Protein AF-A0A8T2MN31-F1 (afdb_monomer_lite)

InterPro domains:
  IPR006593 Cytochrome b561/ferric reductase, transmembrane domain [PF03188] (2-104)
  IPR006593 Cytochrome b561/ferric reductase, transmembrane domain [PS50939] (1-140)
  IPR006593 Cytochrome b561/ferric reductase, transmembrane domain [SM00665] (1-98)
  IPR043205 Cytochrome b561/Cytochrome b reductase 1-like [PTHR10106] (2-148)

Secondary structure (DSSP, 8-state):
-HHHHHHHHHHHHHHHHHHHHHHHHHHHHHTTPPSS-SHHHHHHHHHHHHHHHHHHHHIIIIISTTS-HHHHHHHHHHHHHHHHHHHHHHHHHHHHHHHHHHHHH-BTTBGGG--HHHHHHHHHHHHHHHHHHHHHHHHH-GGGSPPPHHHHHHHHHTTSPPPP-------------------------

Structure (mmCIF, N/CA/C/O backbone):
data_AF-A0A8T2MN31-F1
#
_entry.id   AF-A0A8T2MN31-F1
#
loop_
_atom_site.group_PDB
_atom_site.id
_atom_site.type_symbol
_atom_site.label_atom_id
_atom_site.label_alt_id
_atom_site.label_comp_id
_atom_site.label_asym_id
_atom_site.label_entity_id
_atom_site.label_seq_id
_atom_site.pdbx_PDB_ins_code
_atom_site.Cartn_x
_atom_site.Cartn_y
_atom_site.Cartn_z
_atom_site.occupancy
_atom_site.B_iso_or_equiv
_atom_site.auth_seq_id
_atom_site.auth_comp_id
_atom_site.auth_asym_id
_atom_site.auth_atom_id
_atom_site.pdbx_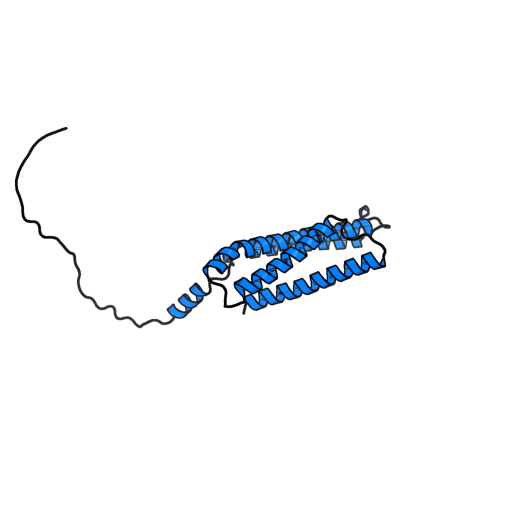PDB_model_num
ATOM 1 N N . MET A 1 1 ? -13.455 -14.011 18.530 1.00 77.19 1 MET A N 1
ATOM 2 C CA . MET A 1 1 ? -12.853 -14.731 17.383 1.00 77.19 1 MET A CA 1
ATOM 3 C C . MET A 1 1 ? -12.537 -13.813 16.196 1.00 77.19 1 MET A C 1
ATOM 5 O O . MET A 1 1 ? -11.369 -13.672 15.880 1.00 77.19 1 MET A O 1
ATOM 9 N N . MET A 1 2 ? -13.507 -13.111 15.591 1.00 90.44 2 MET A N 1
ATOM 10 C CA . MET A 1 2 ? -13.272 -12.301 14.370 1.00 90.44 2 MET A CA 1
ATOM 11 C C . MET A 1 2 ? -12.184 -11.219 14.492 1.00 90.44 2 MET A C 1
ATOM 13 O O . MET A 1 2 ? -11.400 -11.033 13.568 1.00 90.44 2 MET A O 1
ATOM 17 N N . LYS A 1 3 ? -12.080 -10.544 15.646 1.00 91.25 3 LYS A N 1
ATOM 18 C CA . LYS A 1 3 ? -11.015 -9.556 15.898 1.00 91.25 3 LYS A CA 1
ATOM 19 C C . LYS A 1 3 ? -9.610 -10.166 15.846 1.00 91.25 3 LYS A C 1
ATOM 21 O O . LYS A 1 3 ? -8.696 -9.519 15.358 1.00 91.25 3 LYS A O 1
ATOM 26 N N . LEU A 1 4 ? -9.454 -11.404 16.327 1.00 93.81 4 LEU A N 1
ATOM 27 C CA . LEU A 1 4 ? -8.174 -12.119 16.306 1.00 93.81 4 LEU A CA 1
ATOM 28 C C . LEU A 1 4 ? -7.803 -12.535 14.885 1.00 93.81 4 LEU A C 1
ATOM 30 O O . LEU A 1 4 ? -6.650 -12.392 14.508 1.00 93.81 4 LEU A O 1
ATOM 34 N N . ILE A 1 5 ? -8.777 -12.982 14.085 1.00 96.44 5 ILE A N 1
ATOM 35 C CA . ILE A 1 5 ? -8.556 -13.303 12.667 1.00 96.44 5 ILE A CA 1
ATOM 36 C C . ILE A 1 5 ? -8.123 -12.044 11.909 1.00 96.44 5 ILE A C 1
ATOM 38 O O . ILE A 1 5 ? -7.119 -12.067 11.207 1.00 96.44 5 ILE A O 1
ATOM 42 N N . HIS A 1 6 ? -8.832 -10.927 12.099 1.00 96.25 6 HIS A N 1
ATOM 43 C CA . HIS A 1 6 ? -8.464 -9.653 11.485 1.00 96.25 6 HIS A CA 1
ATOM 44 C C . HIS A 1 6 ? -7.056 -9.206 11.904 1.00 96.25 6 HIS A C 1
ATOM 46 O O . HIS A 1 6 ? -6.233 -8.908 11.043 1.00 96.25 6 HIS A O 1
ATOM 52 N N . ALA A 1 7 ? -6.750 -9.206 13.204 1.00 96.69 7 ALA A N 1
ATOM 53 C CA . ALA A 1 7 ? -5.424 -8.842 13.698 1.00 96.69 7 ALA A CA 1
ATOM 54 C C . ALA A 1 7 ? -4.330 -9.774 13.149 1.00 96.69 7 ALA A C 1
ATOM 56 O O . ALA A 1 7 ? -3.320 -9.294 12.646 1.00 96.69 7 ALA A O 1
ATOM 57 N N . GLY A 1 8 ? -4.554 -11.091 13.180 1.00 97.31 8 GLY A N 1
ATOM 58 C CA . GLY A 1 8 ? -3.608 -12.092 12.691 1.00 97.31 8 GLY A CA 1
ATOM 59 C C . GLY A 1 8 ? -3.306 -11.946 11.200 1.00 97.31 8 GLY A C 1
ATOM 60 O O . GLY A 1 8 ? -2.140 -11.938 10.819 1.00 97.31 8 GLY A O 1
ATOM 61 N N . LEU A 1 9 ? -4.332 -11.748 10.364 1.00 97.94 9 LEU A N 1
ATOM 62 C CA . LEU A 1 9 ? -4.149 -11.507 8.929 1.00 97.94 9 LEU A CA 1
ATOM 63 C C . LEU A 1 9 ? -3.372 -10.212 8.657 1.00 97.94 9 LEU A C 1
ATOM 65 O O . LEU A 1 9 ? -2.492 -10.205 7.799 1.00 97.94 9 LEU A O 1
ATOM 69 N N . ASN A 1 10 ? -3.653 -9.133 9.398 1.00 98.19 10 ASN A N 1
ATOM 70 C CA . ASN A 1 10 ? -2.940 -7.868 9.209 1.00 98.19 10 ASN A CA 1
ATOM 71 C C . ASN A 1 10 ? -1.470 -7.961 9.651 1.00 98.19 10 ASN A C 1
ATOM 73 O O . ASN A 1 10 ? -0.595 -7.455 8.950 1.00 98.19 10 ASN A O 1
ATOM 77 N N . ILE A 1 11 ? -1.188 -8.641 10.768 1.00 98.25 11 ILE A N 1
ATOM 78 C CA . ILE A 1 11 ? 0.183 -8.890 11.240 1.00 98.25 11 ILE A CA 1
ATOM 79 C C . ILE A 1 11 ? 0.946 -9.753 10.232 1.00 98.25 11 ILE A C 1
ATOM 81 O O . ILE A 1 11 ? 2.077 -9.423 9.888 1.00 98.25 11 ILE A O 1
ATOM 85 N N . LEU A 1 12 ? 0.330 -10.816 9.709 1.00 98.44 12 LEU A N 1
ATOM 86 C CA . LEU A 1 12 ? 0.952 -11.660 8.689 1.00 98.44 12 LEU A CA 1
ATOM 87 C C . LEU A 1 12 ? 1.286 -10.857 7.421 1.00 98.44 12 LEU A C 1
ATOM 89 O O . LEU A 1 12 ? 2.405 -10.929 6.919 1.00 98.44 12 LEU A O 1
ATOM 93 N N . ALA A 1 13 ? 0.345 -10.039 6.941 1.00 98.25 13 ALA A N 1
ATOM 94 C CA . ALA A 1 13 ? 0.584 -9.147 5.809 1.00 98.25 13 ALA A CA 1
ATOM 95 C C . ALA A 1 13 ? 1.700 -8.125 6.096 1.00 98.25 13 ALA A C 1
ATOM 97 O O . ALA A 1 13 ? 2.504 -7.831 5.215 1.00 98.25 13 ALA A O 1
ATOM 98 N N . PHE A 1 14 ? 1.789 -7.614 7.329 1.00 98.25 14 PHE A N 1
ATOM 99 C CA . PHE A 1 14 ? 2.859 -6.706 7.739 1.00 98.25 14 PHE A CA 1
ATOM 100 C C . PHE A 1 14 ? 4.234 -7.379 7.730 1.00 98.25 14 PHE A C 1
ATOM 102 O O . PHE A 1 14 ? 5.194 -6.775 7.261 1.00 98.25 14 PHE A O 1
ATOM 109 N N . VAL A 1 15 ? 4.333 -8.636 8.175 1.00 98.44 15 VAL A N 1
ATOM 110 C CA . VAL A 1 15 ? 5.584 -9.407 8.093 1.00 98.44 15 VAL A CA 1
ATOM 111 C C . VAL A 1 15 ? 6.038 -9.538 6.639 1.00 98.44 15 VAL A C 1
ATOM 113 O O . VAL A 1 15 ? 7.197 -9.257 6.343 1.00 98.4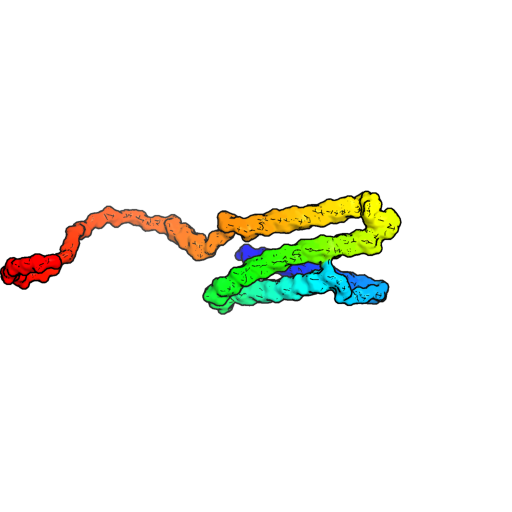4 15 VAL A O 1
ATOM 116 N N . PHE A 1 16 ? 5.137 -9.880 5.712 1.00 98.38 16 PHE A N 1
ATOM 117 C CA . PHE A 1 16 ? 5.482 -9.928 4.287 1.00 98.38 16 PHE A CA 1
ATOM 118 C C . PHE A 1 16 ? 5.901 -8.558 3.735 1.00 98.38 16 PHE A C 1
ATOM 120 O O . PHE A 1 16 ? 6.873 -8.481 2.984 1.00 98.38 16 PHE A O 1
ATOM 127 N N . ALA A 1 17 ? 5.238 -7.473 4.145 1.00 98.00 17 ALA A N 1
ATOM 128 C CA . ALA A 1 17 ? 5.627 -6.118 3.757 1.00 98.00 17 ALA A CA 1
ATOM 129 C C . ALA A 1 17 ? 7.028 -5.744 4.283 1.00 98.00 17 ALA A C 1
ATOM 131 O O . ALA A 1 17 ? 7.847 -5.222 3.527 1.00 98.00 17 ALA A O 1
ATOM 132 N N . ALA A 1 18 ? 7.342 -6.066 5.540 1.00 97.62 18 ALA A N 1
ATOM 133 C CA . ALA A 1 18 ? 8.657 -5.824 6.131 1.00 97.62 18 ALA A CA 1
ATOM 134 C C . ALA A 1 18 ? 9.759 -6.610 5.404 1.00 97.62 18 ALA A C 1
ATOM 136 O O . ALA A 1 18 ? 10.775 -6.027 5.031 1.00 97.62 18 ALA A O 1
ATOM 137 N N . VAL A 1 19 ? 9.530 -7.898 5.121 1.00 98.44 19 VAL A N 1
ATOM 138 C CA . VAL A 1 19 ? 10.463 -8.724 4.334 1.00 98.44 19 VAL A CA 1
ATOM 139 C C . VAL A 1 19 ? 10.665 -8.139 2.932 1.00 98.44 19 VAL A C 1
ATOM 141 O O . VAL A 1 19 ? 11.796 -8.081 2.459 1.00 98.44 19 VAL A O 1
ATOM 144 N N . SER A 1 20 ? 9.602 -7.648 2.284 1.00 97.75 20 SER A N 1
ATOM 145 C CA . SER A 1 20 ? 9.710 -7.023 0.958 1.00 97.75 20 SER A CA 1
ATOM 146 C C . SER A 1 20 ? 10.533 -5.728 0.965 1.00 97.75 20 SER A C 1
ATOM 148 O O . SER A 1 20 ? 11.298 -5.494 0.031 1.00 97.75 20 SER A O 1
ATOM 150 N N . LEU A 1 21 ? 10.436 -4.921 2.032 1.00 97.31 21 LEU A N 1
ATOM 151 C CA . LEU A 1 21 ? 11.273 -3.733 2.197 1.00 97.31 21 LEU A CA 1
ATOM 152 C C . LEU A 1 21 ? 12.738 -4.117 2.391 1.00 97.31 21 LEU A C 1
ATOM 154 O O . LEU A 1 21 ? 13.595 -3.590 1.689 1.00 97.31 21 LEU A O 1
ATOM 158 N N . VAL A 1 22 ? 13.027 -5.053 3.298 1.00 98.12 22 VAL A N 1
ATOM 159 C CA . VAL A 1 22 ? 14.403 -5.528 3.517 1.00 98.12 22 VAL A CA 1
ATOM 160 C C . VAL A 1 22 ? 15.004 -6.026 2.203 1.00 98.12 22 VAL A C 1
ATOM 162 O O . VAL A 1 22 ? 16.081 -5.583 1.824 1.00 98.12 22 VAL A O 1
ATOM 165 N N . ALA A 1 23 ? 14.258 -6.830 1.441 1.00 98.00 23 ALA A N 1
ATOM 166 C CA . ALA A 1 23 ? 14.714 -7.347 0.156 1.00 98.00 23 ALA A CA 1
ATOM 167 C C . ALA A 1 23 ? 15.073 -6.246 -0.862 1.00 98.00 23 ALA A C 1
ATOM 169 O O . ALA A 1 23 ? 16.078 -6.377 -1.560 1.00 98.00 23 ALA A O 1
ATOM 170 N N . VAL A 1 24 ? 14.286 -5.163 -0.966 1.00 96.75 24 VAL A N 1
ATOM 171 C CA . VAL A 1 24 ? 14.600 -4.077 -1.916 1.00 96.75 24 VAL A CA 1
ATOM 172 C C . VAL A 1 24 ? 15.768 -3.210 -1.443 1.00 96.75 24 VAL A C 1
ATOM 174 O O . VAL A 1 24 ? 16.595 -2.828 -2.268 1.00 96.75 24 VAL A O 1
ATOM 177 N N . PHE A 1 25 ? 15.884 -2.946 -0.137 1.00 96.81 25 PHE A N 1
ATOM 178 C CA . PHE A 1 25 ? 17.032 -2.222 0.415 1.00 96.81 25 PHE A CA 1
ATOM 179 C C . PHE A 1 25 ? 18.328 -3.019 0.238 1.00 96.81 25 PHE A C 1
ATOM 181 O O . PHE A 1 25 ? 19.325 -2.454 -0.207 1.00 96.81 25 PHE A O 1
ATOM 188 N N . ASP A 1 26 ? 18.307 -4.326 0.503 1.00 97.94 26 ASP A N 1
ATOM 189 C CA . ASP A 1 26 ? 19.460 -5.205 0.293 1.00 97.94 26 ASP A CA 1
ATOM 190 C C . ASP A 1 26 ? 19.855 -5.263 -1.189 1.00 97.94 26 ASP A C 1
ATOM 192 O O . ASP A 1 26 ? 21.036 -5.146 -1.520 1.00 97.94 26 ASP A O 1
ATOM 196 N N . PHE A 1 27 ? 18.877 -5.370 -2.096 1.00 96.56 27 PHE A N 1
ATOM 197 C CA . PHE A 1 27 ? 19.124 -5.344 -3.539 1.00 96.56 27 PHE A CA 1
ATOM 198 C C . PHE A 1 27 ? 19.762 -4.026 -3.997 1.00 96.56 27 PHE A C 1
ATOM 200 O O . PHE A 1 27 ? 20.745 -4.047 -4.733 1.00 96.56 27 PHE A O 1
ATOM 207 N N . HIS A 1 28 ? 19.228 -2.882 -3.563 1.00 97.06 28 HIS A N 1
ATOM 208 C CA . HIS A 1 28 ? 19.780 -1.576 -3.919 1.00 97.06 28 HIS A CA 1
ATOM 209 C C . HIS A 1 28 ? 21.186 -1.369 -3.362 1.00 97.06 28 HIS A C 1
ATOM 211 O O . HIS A 1 28 ? 22.067 -0.940 -4.101 1.00 97.06 28 HIS A O 1
ATOM 217 N N . ASN A 1 29 ? 21.413 -1.727 -2.096 1.00 97.50 29 ASN A N 1
ATOM 218 C CA . ASN A 1 29 ? 22.720 -1.601 -1.458 1.00 97.50 29 ASN A CA 1
ATOM 219 C C . ASN A 1 29 ? 23.765 -2.505 -2.124 1.00 97.50 29 ASN A C 1
ATOM 221 O O . ASN A 1 29 ? 24.900 -2.086 -2.310 1.00 97.50 29 ASN A O 1
ATOM 225 N N . GLY A 1 30 ? 23.388 -3.729 -2.508 1.00 97.44 30 GLY A N 1
ATOM 226 C CA . GLY A 1 30 ? 24.284 -4.654 -3.205 1.00 97.44 30 GLY A CA 1
ATOM 227 C C . GLY A 1 30 ? 24.561 -4.287 -4.667 1.00 97.44 30 GLY A C 1
ATOM 228 O O . GLY A 1 30 ? 25.540 -4.766 -5.233 1.00 97.44 30 GLY A O 1
ATOM 229 N N . ALA A 1 31 ? 23.711 -3.461 -5.282 1.00 95.69 31 ALA A N 1
ATOM 230 C CA . ALA A 1 31 ? 23.827 -3.030 -6.676 1.00 95.69 31 ALA A CA 1
ATOM 231 C C . ALA A 1 31 ? 24.241 -1.553 -6.836 1.00 95.69 31 ALA A C 1
ATOM 233 O O . ALA A 1 31 ? 24.166 -1.030 -7.948 1.00 95.69 31 ALA A O 1
ATOM 234 N N . ASP A 1 32 ? 24.629 -0.877 -5.747 1.00 96.38 32 ASP A N 1
ATOM 235 C CA . ASP A 1 32 ? 24.961 0.557 -5.703 1.00 96.38 32 ASP A CA 1
ATOM 236 C C . ASP A 1 32 ? 23.870 1.469 -6.305 1.00 96.38 32 ASP A C 1
ATOM 238 O O . ASP A 1 32 ? 24.137 2.499 -6.931 1.00 96.38 32 ASP A O 1
ATOM 242 N N . ILE A 1 33 ? 22.602 1.095 -6.113 1.00 94.81 33 ILE A N 1
ATOM 243 C CA . ILE A 1 33 ? 21.443 1.884 -6.541 1.00 94.81 33 ILE A CA 1
ATOM 244 C C . ILE A 1 33 ? 21.029 2.802 -5.382 1.00 94.81 33 ILE A C 1
ATOM 246 O O . ILE A 1 33 ? 20.818 2.320 -4.267 1.00 94.81 33 ILE A O 1
ATOM 250 N N . PRO A 1 34 ? 20.849 4.117 -5.605 1.00 96.06 34 PRO A N 1
ATOM 251 C CA . PRO A 1 34 ? 20.349 5.011 -4.569 1.00 96.06 34 PRO A CA 1
ATOM 252 C C . PRO A 1 34 ? 18.989 4.556 -4.028 1.00 96.06 34 PRO A C 1
ATOM 254 O O . PRO A 1 34 ? 18.084 4.204 -4.784 1.00 96.06 34 PRO A O 1
ATOM 257 N N . ASN A 1 35 ? 18.814 4.611 -2.710 1.00 96.75 35 ASN A N 1
ATOM 258 C CA . ASN A 1 35 ? 17.533 4.326 -2.071 1.00 96.75 35 ASN A CA 1
ATOM 259 C C . ASN A 1 35 ? 16.626 5.563 -2.035 1.00 96.75 35 ASN A C 1
ATOM 261 O O . ASN A 1 35 ? 17.101 6.696 -2.036 1.00 96.75 35 ASN A O 1
ATOM 265 N N . MET A 1 36 ? 15.314 5.335 -1.922 1.00 96.00 36 MET A N 1
ATOM 266 C CA . MET A 1 36 ? 14.323 6.361 -1.562 1.00 96.00 36 MET A CA 1
ATOM 267 C C . MET A 1 36 ? 14.286 7.609 -2.468 1.00 96.00 36 MET A C 1
ATOM 269 O O . MET A 1 36 ? 14.056 8.714 -1.981 1.00 96.00 36 MET A O 1
ATOM 273 N N . TYR A 1 37 ? 14.485 7.463 -3.782 1.00 96.38 37 TYR A N 1
ATOM 274 C CA . TYR A 1 37 ? 14.415 8.593 -4.726 1.00 96.38 37 TYR A CA 1
ATOM 275 C C . TYR A 1 37 ? 13.135 8.630 -5.576 1.00 96.38 37 TYR A C 1
ATOM 277 O O . TYR A 1 37 ? 12.811 9.677 -6.133 1.00 96.38 37 TYR A O 1
ATOM 285 N N . SER A 1 38 ? 12.411 7.512 -5.710 1.00 97.50 38 SER A N 1
ATOM 286 C CA . SER A 1 38 ? 11.214 7.437 -6.558 1.00 97.50 38 SER A CA 1
ATOM 287 C C . SER A 1 38 ? 9.931 7.740 -5.782 1.00 97.50 38 SER A C 1
ATOM 289 O O . SER A 1 38 ? 9.846 7.495 -4.575 1.00 97.50 38 SER A O 1
ATOM 291 N N . LEU A 1 39 ? 8.891 8.221 -6.472 1.00 98.12 39 LEU A N 1
ATOM 292 C CA . LEU A 1 39 ? 7.583 8.453 -5.849 1.00 98.12 39 LEU A CA 1
ATOM 293 C C . LEU A 1 39 ? 6.979 7.148 -5.306 1.00 98.12 39 LEU A C 1
ATOM 295 O O . LEU A 1 39 ? 6.398 7.156 -4.220 1.00 98.12 39 LEU A O 1
ATOM 299 N N . HIS A 1 40 ? 7.174 6.026 -6.014 1.00 98.00 40 HIS A N 1
ATOM 300 C CA . HIS A 1 40 ? 6.814 4.696 -5.524 1.00 98.00 40 HIS A CA 1
ATOM 301 C C . HIS A 1 40 ? 7.426 4.424 -4.144 1.00 98.00 40 HIS A C 1
ATOM 303 O O . HIS A 1 40 ? 6.710 4.020 -3.229 1.00 98.00 40 HIS A O 1
ATOM 309 N N . SER A 1 41 ? 8.723 4.707 -3.969 1.00 97.88 41 SER A N 1
ATOM 310 C CA . SER A 1 41 ? 9.418 4.473 -2.699 1.00 97.88 41 SER A CA 1
ATOM 311 C C . SER A 1 41 ? 8.914 5.373 -1.563 1.00 97.88 41 SER A C 1
ATOM 313 O O . SER A 1 41 ? 8.699 4.890 -0.453 1.00 97.88 41 SER A O 1
ATOM 315 N N . TRP A 1 42 ? 8.644 6.657 -1.830 1.00 98.50 42 TRP A N 1
ATOM 316 C CA . TRP A 1 42 ? 8.148 7.602 -0.819 1.00 98.50 42 TRP A CA 1
ATOM 317 C C . TRP A 1 42 ? 6.755 7.219 -0.323 1.00 98.50 42 TRP A C 1
ATOM 319 O O . TRP A 1 42 ? 6.521 7.122 0.883 1.00 98.50 42 TRP A O 1
ATOM 329 N N . VAL A 1 43 ? 5.837 6.962 -1.257 1.00 98.56 43 VAL A N 1
ATOM 330 C CA . VAL A 1 43 ? 4.462 6.568 -0.931 1.00 98.56 43 VAL A CA 1
ATOM 331 C C . VAL A 1 43 ? 4.448 5.178 -0.290 1.00 98.56 43 VAL A C 1
ATOM 333 O O . VAL A 1 43 ? 3.751 4.973 0.702 1.00 98.56 43 VAL A O 1
ATOM 336 N N . GLY A 1 44 ? 5.265 4.242 -0.783 1.00 98.25 44 GLY A N 1
ATOM 337 C CA . GLY A 1 4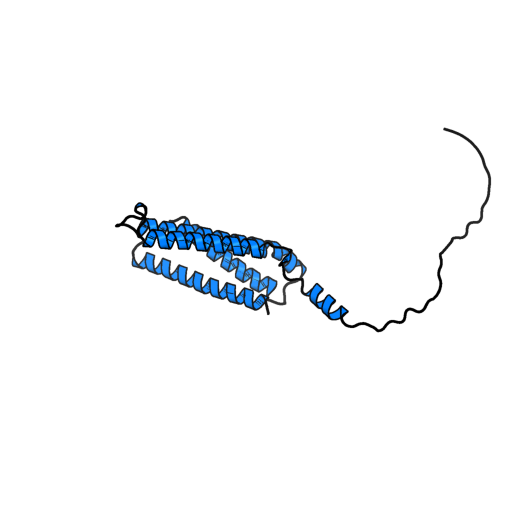4 ? 5.375 2.895 -0.228 1.00 98.25 44 GLY A CA 1
ATOM 338 C C . GLY A 1 44 ? 5.879 2.872 1.211 1.00 98.25 44 GLY A C 1
ATOM 339 O O . GLY A 1 44 ? 5.264 2.227 2.063 1.00 98.25 44 GLY A O 1
ATOM 340 N N . LEU A 1 45 ? 6.935 3.629 1.524 1.00 98.19 45 LEU A N 1
ATOM 341 C CA . LEU A 1 45 ? 7.429 3.736 2.897 1.00 98.19 45 LEU A CA 1
ATOM 342 C C . LEU A 1 45 ? 6.392 4.398 3.815 1.00 98.19 45 LEU A C 1
ATOM 344 O O . LEU A 1 45 ? 6.140 3.899 4.914 1.00 98.19 45 LEU A O 1
ATOM 348 N N . ALA A 1 46 ? 5.735 5.468 3.352 1.00 98.31 46 ALA A N 1
ATOM 349 C CA . ALA A 1 46 ? 4.649 6.102 4.097 1.00 98.31 46 ALA A CA 1
ATOM 350 C C . ALA A 1 46 ? 3.505 5.111 4.386 1.00 98.31 46 ALA A C 1
ATOM 352 O O . ALA A 1 46 ? 3.022 5.049 5.517 1.00 98.31 46 ALA A O 1
ATOM 353 N N . CYS A 1 47 ? 3.116 4.280 3.412 1.00 98.06 47 CYS A N 1
ATOM 354 C CA . CYS A 1 47 ? 2.132 3.214 3.597 1.00 98.06 47 CYS A CA 1
ATOM 355 C C . CYS A 1 47 ? 2.539 2.221 4.687 1.00 98.06 47 CYS A C 1
ATOM 357 O O . CYS A 1 47 ? 1.719 1.914 5.547 1.00 98.06 47 CYS A O 1
ATOM 359 N N . VAL A 1 48 ? 3.783 1.733 4.684 1.00 98.25 48 VAL A N 1
ATOM 360 C CA . VAL A 1 48 ? 4.249 0.764 5.691 1.00 98.25 48 VAL A CA 1
ATOM 361 C C . VAL A 1 48 ? 4.278 1.381 7.091 1.00 98.25 48 VAL A C 1
ATOM 363 O O . VAL A 1 48 ? 3.853 0.736 8.053 1.00 98.25 48 VAL A O 1
ATOM 366 N N . ILE A 1 49 ? 4.691 2.645 7.221 1.00 98.38 49 ILE A N 1
ATOM 367 C CA . ILE A 1 49 ? 4.663 3.370 8.501 1.00 98.38 49 ILE A CA 1
ATOM 368 C C . ILE A 1 49 ? 3.220 3.531 8.993 1.00 98.38 49 ILE A C 1
ATOM 370 O O . ILE A 1 49 ? 2.902 3.144 10.119 1.00 98.38 49 ILE A O 1
ATOM 374 N N . LEU A 1 50 ? 2.321 4.046 8.148 1.00 98.31 50 LEU A N 1
ATOM 375 C CA . LEU A 1 50 ? 0.909 4.229 8.499 1.00 98.31 50 LEU A CA 1
ATOM 376 C C . LEU A 1 50 ? 0.229 2.899 8.839 1.00 98.31 50 LEU A C 1
ATOM 378 O O . LEU A 1 50 ? -0.555 2.835 9.782 1.00 98.31 50 LEU A O 1
ATOM 382 N N . TYR A 1 51 ? 0.558 1.827 8.121 1.00 98.56 51 TYR A N 1
ATOM 383 C CA . TYR A 1 51 ? 0.033 0.492 8.384 1.00 98.56 51 TYR A CA 1
ATOM 384 C C . TYR A 1 51 ? 0.535 -0.077 9.718 1.00 98.56 51 TYR A C 1
ATOM 386 O O . TYR A 1 51 ? -0.249 -0.642 10.479 1.00 98.56 51 TYR A O 1
ATOM 394 N N . SER A 1 52 ? 1.800 0.169 10.071 1.00 98.31 52 SER A N 1
ATOM 395 C CA . SER A 1 52 ? 2.351 -0.176 11.391 1.00 98.31 52 SER A CA 1
ATOM 396 C C . SER A 1 52 ? 1.593 0.535 12.514 1.00 98.31 52 SER A C 1
ATOM 398 O O . SER A 1 52 ? 1.143 -0.097 13.472 1.00 98.31 52 SER A O 1
ATOM 400 N N . LEU A 1 53 ? 1.390 1.851 12.376 1.00 98.19 53 LEU A N 1
ATOM 401 C CA . LEU A 1 53 ? 0.638 2.658 13.342 1.00 98.19 53 LEU A CA 1
ATOM 402 C C . LEU A 1 53 ? -0.817 2.189 13.456 1.00 98.19 53 LEU A C 1
ATOM 404 O O . LEU A 1 53 ? -1.362 2.110 14.557 1.00 98.19 53 LEU A O 1
ATOM 408 N N . GLN A 1 54 ? -1.428 1.827 12.329 1.00 98.12 54 GLN A N 1
ATOM 409 C CA . GLN A 1 54 ? -2.781 1.290 12.271 1.00 98.12 54 GLN A CA 1
ATOM 410 C C . GLN A 1 54 ? -2.909 -0.038 13.028 1.00 98.12 54 GLN A C 1
ATOM 412 O O . GLN A 1 54 ? -3.884 -0.228 13.760 1.00 98.12 54 GLN A O 1
ATOM 417 N N . ILE A 1 55 ? -1.929 -0.940 12.888 1.00 98.00 55 ILE A N 1
ATOM 418 C CA . ILE A 1 55 ? -1.883 -2.212 13.621 1.00 98.00 55 ILE A CA 1
ATOM 419 C C . ILE A 1 55 ? -1.734 -1.949 15.119 1.00 98.00 55 ILE A C 1
ATOM 421 O O . ILE A 1 55 ? -2.532 -2.464 15.901 1.00 98.00 55 ILE A O 1
ATOM 425 N N . VAL A 1 56 ? -0.775 -1.114 15.529 1.00 97.06 56 VAL A N 1
ATOM 426 C CA . VAL A 1 56 ? -0.551 -0.790 16.949 1.00 97.06 56 VAL A CA 1
ATOM 427 C C . VAL A 1 56 ? -1.804 -0.174 17.571 1.00 97.06 56 VAL A C 1
ATOM 429 O O . VAL A 1 56 ? -2.278 -0.645 18.605 1.00 97.06 56 VAL A O 1
ATOM 432 N N . MET A 1 57 ? -2.401 0.825 16.915 1.00 96.31 57 MET A N 1
ATOM 433 C CA . MET A 1 57 ? -3.649 1.441 17.367 1.00 96.31 57 MET A CA 1
ATOM 434 C C . MET A 1 57 ? -4.786 0.413 17.446 1.00 96.31 57 MET A C 1
ATOM 436 O O . MET A 1 57 ? -5.497 0.360 18.450 1.00 96.31 57 MET A O 1
ATOM 440 N N . GLY A 1 58 ? -4.926 -0.455 16.441 1.00 95.94 58 GLY A N 1
ATOM 441 C CA . GLY A 1 58 ? -5.946 -1.501 16.419 1.00 95.94 58 GLY A CA 1
ATOM 442 C C . GLY A 1 58 ? -5.809 -2.514 17.563 1.00 95.94 58 GLY A C 1
ATOM 443 O O . GLY A 1 58 ? -6.803 -2.855 18.212 1.00 95.94 58 GLY A O 1
ATOM 444 N N . LEU A 1 59 ? -4.582 -2.954 17.852 1.00 94.94 59 LEU A N 1
ATOM 445 C CA . LEU A 1 59 ? -4.276 -3.868 18.955 1.00 94.94 59 LEU A CA 1
ATOM 446 C C . LEU A 1 59 ? -4.572 -3.216 20.312 1.00 94.94 59 LEU A C 1
ATOM 448 O O . LEU A 1 59 ? -5.314 -3.785 21.120 1.00 94.94 59 LEU A O 1
ATOM 452 N N . CYS A 1 60 ? -4.061 -2.002 20.532 1.00 94.12 60 CYS A N 1
ATOM 453 C CA . CYS A 1 60 ? -4.209 -1.279 21.792 1.00 94.12 60 CYS A CA 1
ATOM 454 C C . CYS A 1 60 ? -5.662 -0.894 22.098 1.00 94.12 60 CYS A C 1
ATOM 456 O O . CYS A 1 60 ? -6.074 -0.963 23.252 1.00 94.12 60 CYS A O 1
ATOM 458 N N . VAL A 1 61 ? -6.446 -0.494 21.090 1.00 94.38 61 VAL A N 1
ATOM 459 C CA . VAL A 1 61 ? -7.811 0.028 21.288 1.00 94.38 61 VAL A CA 1
ATOM 460 C C . VAL A 1 61 ? -8.874 -1.080 21.263 1.00 94.38 61 VAL A C 1
ATOM 462 O O . VAL A 1 61 ? -9.822 -1.046 22.056 1.00 94.38 61 VAL A O 1
ATOM 465 N N . TYR A 1 62 ? -8.759 -2.069 20.367 1.00 92.88 62 TYR A N 1
ATOM 466 C CA . TYR A 1 62 ? -9.852 -3.022 20.105 1.00 92.88 62 TYR A CA 1
ATOM 467 C C . TYR A 1 62 ? -9.613 -4.449 20.590 1.00 92.88 62 TYR A C 1
ATOM 469 O O . TYR A 1 62 ? -10.604 -5.183 20.745 1.00 92.88 62 TYR A O 1
ATOM 477 N N . LEU A 1 63 ? -8.353 -4.844 20.803 1.00 89.38 63 LEU A N 1
ATOM 478 C CA . LEU A 1 63 ? -7.989 -6.196 21.226 1.00 89.38 63 LEU A CA 1
ATOM 479 C C . LEU A 1 63 ? -7.748 -6.287 22.736 1.00 89.38 63 LEU A C 1
ATOM 481 O O . LEU A 1 63 ? -8.241 -7.222 23.365 1.00 89.38 63 LEU A O 1
ATOM 485 N N . LEU A 1 64 ? -7.076 -5.297 23.332 1.00 88.00 64 LEU A N 1
ATOM 486 C CA . LEU A 1 64 ? -6.902 -5.235 24.784 1.00 88.00 64 LEU A CA 1
ATOM 487 C C . LEU A 1 64 ? -8.227 -4.889 25.490 1.00 88.00 64 LEU A C 1
ATOM 489 O O . LEU A 1 64 ? -8.943 -3.983 25.049 1.00 88.00 64 LEU A O 1
ATOM 493 N N . PRO A 1 65 ? -8.574 -5.552 26.611 1.00 83.81 65 PRO A N 1
ATOM 494 C CA . PRO A 1 65 ? -9.836 -5.317 27.318 1.00 83.81 65 PRO A CA 1
ATOM 495 C C . PRO A 1 65 ? -9.878 -3.993 28.103 1.00 83.81 65 PRO A C 1
ATOM 497 O O . PRO A 1 65 ? -10.930 -3.645 28.624 1.00 83.81 65 PRO A O 1
ATOM 500 N N . ILE A 1 66 ? -8.772 -3.247 28.158 1.00 87.81 66 ILE A N 1
ATOM 501 C CA . ILE A 1 66 ? -8.554 -2.119 29.079 1.00 87.81 66 ILE A CA 1
ATOM 502 C C . ILE A 1 66 ? -9.176 -0.807 28.558 1.00 87.81 66 ILE A C 1
ATOM 504 O O . ILE A 1 66 ? -9.453 0.113 29.323 1.00 87.81 66 ILE A O 1
ATOM 508 N N . THR A 1 67 ? -9.428 -0.700 27.252 1.00 89.88 67 THR A N 1
ATOM 509 C CA . THR A 1 67 ? -9.839 0.562 26.625 1.00 89.88 67 THR A CA 1
ATOM 510 C C . THR A 1 67 ? -11.324 0.889 26.854 1.00 89.88 67 THR A C 1
ATOM 512 O O . THR A 1 67 ? -12.184 0.075 26.490 1.00 89.88 67 THR A O 1
ATOM 515 N N . PRO A 1 68 ? -11.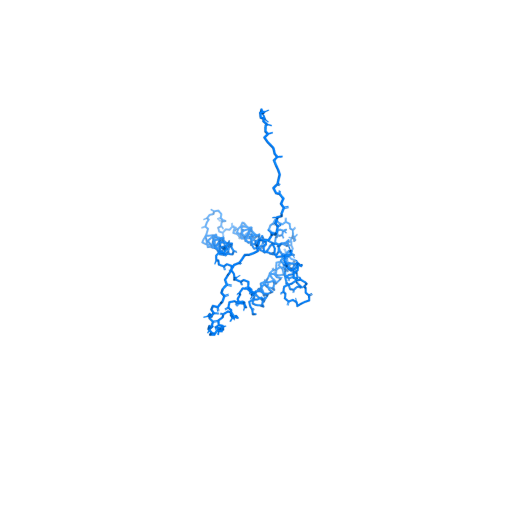662 2.094 27.358 1.00 92.50 68 PRO A N 1
ATOM 516 C CA . PRO A 1 68 ? -13.046 2.520 27.559 1.00 92.50 68 PRO A CA 1
ATOM 517 C C . PRO A 1 68 ? -13.879 2.527 26.270 1.00 92.50 68 PRO A C 1
ATOM 519 O O . PRO A 1 68 ? -13.384 2.831 25.181 1.00 92.50 68 PRO A O 1
ATOM 522 N N . GLY A 1 69 ? -15.183 2.264 26.401 1.00 90.00 69 GLY A N 1
ATOM 523 C CA . GLY A 1 69 ? -16.116 2.220 25.269 1.00 90.00 69 GLY A CA 1
ATOM 524 C C . GLY A 1 69 ? -16.209 3.533 24.482 1.00 90.00 69 GLY A C 1
ATOM 525 O O . GLY A 1 69 ? -16.245 3.497 23.255 1.00 90.00 69 GLY A O 1
ATOM 526 N N . ALA A 1 70 ? -16.170 4.682 25.165 1.00 91.88 70 ALA A N 1
ATOM 527 C CA . ALA A 1 70 ? -16.194 5.999 24.521 1.00 91.88 70 ALA A CA 1
ATOM 528 C C . ALA A 1 70 ? -14.983 6.211 23.597 1.00 91.88 70 ALA A C 1
ATOM 530 O O . ALA A 1 70 ? -15.139 6.646 22.458 1.00 91.88 70 ALA A O 1
ATOM 531 N N . LEU A 1 71 ? -13.788 5.814 24.050 1.00 92.56 71 LEU A N 1
ATOM 532 C CA . LEU A 1 71 ? -12.563 5.925 23.262 1.00 92.56 71 LEU A CA 1
ATOM 533 C C . LEU A 1 71 ? -12.596 4.982 22.053 1.00 92.56 71 LEU A C 1
ATOM 535 O O . LEU A 1 71 ? -12.290 5.391 20.938 1.00 92.56 71 LEU A O 1
ATOM 539 N N . ARG A 1 72 ? -13.061 3.740 22.244 1.00 93.56 72 ARG A N 1
ATOM 540 C CA . ARG A 1 72 ? -13.284 2.796 21.135 1.00 93.56 72 ARG A CA 1
ATOM 541 C C . ARG A 1 72 ? -14.262 3.346 20.097 1.00 93.56 72 ARG A C 1
ATOM 543 O O . ARG A 1 72 ? -14.046 3.150 18.907 1.00 93.56 72 ARG A O 1
ATOM 550 N N . GLY A 1 73 ? -15.321 4.027 20.533 1.00 92.06 73 GLY A N 1
ATOM 551 C CA . GLY A 1 73 ? -16.270 4.697 19.645 1.00 92.06 73 GLY A CA 1
ATOM 552 C C . GLY A 1 73 ? -15.630 5.840 18.855 1.00 92.06 73 GLY A C 1
ATOM 553 O O . GLY A 1 73 ? -15.819 5.913 17.646 1.00 92.06 73 GLY A O 1
ATOM 554 N N . ALA A 1 74 ? -14.828 6.680 19.515 1.00 94.69 74 ALA A N 1
ATOM 555 C CA . ALA A 1 74 ? -14.163 7.829 18.896 1.00 94.69 74 ALA A CA 1
ATOM 556 C C . ALA A 1 74 ? -13.096 7.431 17.859 1.00 94.69 74 ALA A C 1
ATOM 558 O O . ALA A 1 74 ? -12.990 8.062 16.810 1.00 94.69 74 ALA A O 1
ATOM 559 N N . PHE A 1 75 ? -12.335 6.363 18.115 1.00 95.31 75 PHE A N 1
ATOM 560 C CA . PHE A 1 75 ? -11.293 5.885 17.198 1.00 95.31 75 PHE A CA 1
ATOM 561 C C . PHE A 1 75 ? -11.833 5.020 16.051 1.00 95.31 75 PHE A C 1
ATOM 563 O O . PHE A 1 75 ? -11.109 4.780 15.084 1.00 95.31 75 PHE A O 1
ATOM 570 N N . MET A 1 76 ? -13.079 4.538 16.120 1.00 95.38 76 MET A N 1
ATOM 571 C CA . MET A 1 76 ? -13.627 3.618 15.115 1.00 95.38 76 MET A CA 1
ATOM 572 C C . MET A 1 76 ? -13.712 4.237 13.713 1.00 95.38 76 MET A C 1
ATOM 574 O O . MET A 1 76 ? -13.244 3.597 12.771 1.00 95.38 76 MET A O 1
ATOM 578 N N . PRO A 1 77 ? -14.240 5.464 13.525 1.00 96.06 77 PRO A N 1
ATOM 579 C CA . PRO A 1 77 ? -14.275 6.096 12.209 1.00 96.06 77 PRO A CA 1
ATOM 580 C C . PRO A 1 77 ? -12.873 6.319 11.644 1.00 96.06 77 PRO A C 1
ATOM 582 O O . PRO A 1 77 ? -12.649 6.062 10.464 1.00 96.06 77 PRO A O 1
ATOM 585 N N . ILE A 1 78 ? -11.931 6.729 12.502 1.00 97.31 78 ILE A N 1
ATOM 586 C CA . ILE A 1 78 ? -10.530 6.942 12.127 1.00 97.31 78 ILE A CA 1
ATOM 587 C C . ILE A 1 78 ? -9.932 5.626 11.639 1.00 97.31 78 ILE A C 1
ATOM 589 O O . ILE A 1 78 ? -9.430 5.582 10.526 1.00 97.31 78 ILE A O 1
ATOM 593 N N . HIS A 1 79 ? -10.055 4.553 12.425 1.00 97.56 79 HIS A N 1
ATOM 594 C CA . HIS A 1 79 ? -9.530 3.232 12.088 1.00 97.56 79 HIS A CA 1
ATOM 595 C C . HIS A 1 79 ? -10.117 2.688 10.777 1.00 97.56 79 HIS A C 1
ATOM 597 O O . HIS A 1 79 ? -9.385 2.173 9.937 1.00 97.56 79 HIS A O 1
ATOM 603 N N . VAL A 1 80 ? -11.429 2.815 10.565 1.00 97.56 80 VAL A N 1
ATOM 604 C CA . VAL A 1 80 ? -12.061 2.346 9.323 1.00 97.56 80 VAL A CA 1
ATOM 605 C C . VAL A 1 80 ? -11.589 3.169 8.122 1.00 97.56 80 VAL A C 1
ATOM 607 O O . VAL A 1 80 ? -11.173 2.591 7.120 1.00 97.56 80 VAL A O 1
ATOM 610 N N . TYR A 1 81 ? -11.611 4.500 8.221 1.00 98.19 81 TYR A N 1
ATOM 611 C CA . TYR A 1 81 ? -11.182 5.376 7.130 1.00 98.19 81 TYR A CA 1
ATOM 612 C C . TYR A 1 81 ? -9.705 5.171 6.782 1.00 98.19 81 TYR A C 1
ATOM 614 O O . TYR A 1 81 ? -9.377 4.939 5.619 1.00 98.19 81 TYR A O 1
ATOM 622 N N . SER A 1 82 ? -8.817 5.201 7.781 1.00 98.25 82 SER A N 1
ATOM 623 C CA . SER A 1 82 ? -7.381 5.018 7.570 1.00 98.25 82 SER A CA 1
ATOM 624 C C . SER A 1 82 ? -7.069 3.642 6.987 1.00 98.25 82 SER A C 1
ATOM 626 O O . SER A 1 82 ? -6.223 3.546 6.106 1.00 98.25 82 SER A O 1
ATOM 628 N N . GLY A 1 83 ? -7.781 2.587 7.398 1.00 98.31 83 GLY A N 1
ATOM 629 C CA . GLY A 1 83 ? -7.623 1.247 6.830 1.00 98.31 83 GLY A CA 1
ATOM 630 C C . GLY A 1 83 ? -7.940 1.197 5.332 1.00 98.31 83 GLY A C 1
ATOM 631 O O . GLY A 1 83 ? -7.140 0.685 4.549 1.00 98.31 83 GLY A O 1
ATOM 632 N N . LEU A 1 84 ? -9.069 1.782 4.914 1.00 98.38 84 LEU A N 1
ATOM 633 C CA . LEU A 1 84 ? -9.452 1.862 3.497 1.00 98.38 84 LEU A CA 1
ATOM 634 C C . LEU A 1 84 ? -8.492 2.748 2.693 1.00 98.38 84 LEU A C 1
ATOM 636 O O . LEU A 1 84 ? -8.135 2.413 1.561 1.00 98.38 84 LEU A O 1
ATOM 640 N N . PHE A 1 85 ? -8.050 3.859 3.285 1.00 98.56 85 PHE A N 1
ATOM 641 C CA . PHE A 1 85 ? -7.084 4.768 2.678 1.00 98.56 85 PHE A CA 1
ATOM 642 C C . PHE A 1 85 ? -5.725 4.089 2.455 1.00 98.56 85 PHE A C 1
ATOM 644 O O . PHE A 1 85 ? -5.196 4.132 1.345 1.00 98.56 85 PHE A O 1
ATOM 651 N N . ILE A 1 86 ? -5.188 3.402 3.469 1.00 98.69 86 ILE A N 1
ATOM 652 C CA . ILE A 1 86 ? -3.932 2.644 3.369 1.00 98.69 86 ILE A CA 1
ATOM 653 C C . ILE A 1 86 ? -4.059 1.560 2.298 1.00 98.69 86 ILE A C 1
ATOM 655 O O . ILE A 1 86 ? -3.201 1.484 1.425 1.00 98.69 86 ILE A O 1
ATOM 659 N N . PHE A 1 87 ? -5.140 0.772 2.305 1.00 98.69 87 PHE A N 1
ATOM 660 C CA . PHE A 1 87 ? -5.363 -0.275 1.302 1.00 98.69 87 PHE A CA 1
ATOM 661 C C . PHE A 1 87 ? -5.382 0.284 -0.130 1.00 98.69 87 PHE A C 1
ATOM 663 O O . PHE A 1 87 ? -4.701 -0.236 -1.013 1.00 98.69 87 PHE A O 1
ATOM 670 N N . SER A 1 88 ? -6.092 1.394 -0.344 1.00 98.56 88 SER A N 1
ATOM 671 C CA . SER A 1 88 ? -6.152 2.073 -1.647 1.00 98.56 88 SER A CA 1
ATOM 672 C C . SER A 1 88 ? -4.783 2.610 -2.077 1.00 98.56 88 SER A C 1
ATOM 674 O O . SER A 1 88 ? -4.391 2.494 -3.237 1.00 98.56 88 SER A O 1
ATOM 676 N N . THR A 1 89 ? -4.021 3.156 -1.129 1.00 98.44 89 THR A N 1
ATOM 677 C CA . THR A 1 89 ? -2.686 3.710 -1.390 1.00 98.44 89 THR A CA 1
ATOM 678 C C . THR A 1 89 ? -1.661 2.606 -1.671 1.00 98.44 89 THR A C 1
ATOM 680 O O . THR A 1 89 ? -0.796 2.778 -2.527 1.00 98.44 89 THR A O 1
ATOM 683 N N . VAL A 1 90 ? -1.786 1.433 -1.038 1.00 98.56 90 VAL A N 1
ATOM 684 C CA . VAL A 1 90 ? -0.968 0.246 -1.345 1.00 98.56 90 VAL A CA 1
ATOM 685 C C . VAL A 1 90 ? -1.226 -0.243 -2.771 1.00 98.56 90 VAL A C 1
ATOM 687 O O . VAL A 1 90 ? -0.270 -0.564 -3.472 1.00 98.56 90 VAL A O 1
ATOM 690 N N . ILE A 1 91 ? -2.478 -0.232 -3.242 1.00 98.69 91 ILE A N 1
ATOM 691 C CA . ILE A 1 91 ? -2.798 -0.548 -4.645 1.00 98.69 91 ILE A CA 1
ATOM 692 C C . ILE A 1 91 ? -2.111 0.444 -5.585 1.00 98.69 91 ILE A C 1
ATOM 694 O O . ILE A 1 91 ? -1.410 0.026 -6.502 1.00 98.69 91 ILE A O 1
ATOM 698 N N . ALA A 1 92 ? -2.245 1.750 -5.334 1.00 98.62 92 ALA A N 1
ATOM 699 C CA . ALA A 1 92 ? -1.567 2.768 -6.137 1.00 98.62 92 ALA A CA 1
ATOM 700 C C . ALA A 1 92 ? -0.038 2.578 -6.128 1.00 98.62 92 ALA A C 1
ATOM 702 O O . ALA A 1 92 ? 0.606 2.643 -7.174 1.00 98.62 92 ALA A O 1
ATOM 703 N N . THR A 1 93 ? 0.538 2.265 -4.966 1.00 98.62 93 THR A N 1
ATOM 704 C CA . THR A 1 93 ? 1.969 1.979 -4.803 1.00 98.62 93 THR A CA 1
ATOM 705 C C . THR A 1 93 ? 2.399 0.764 -5.615 1.00 98.62 93 THR A C 1
ATOM 707 O O . THR A 1 93 ? 3.416 0.834 -6.303 1.00 98.62 93 THR A O 1
ATOM 710 N N . ALA A 1 94 ? 1.624 -0.322 -5.596 1.00 98.62 94 ALA A N 1
ATOM 711 C CA . ALA A 1 94 ? 1.903 -1.517 -6.385 1.00 98.62 94 ALA A CA 1
ATOM 712 C C . ALA A 1 94 ? 1.876 -1.223 -7.893 1.00 98.62 94 ALA A C 1
ATOM 714 O O . ALA A 1 94 ? 2.779 -1.645 -8.610 1.00 98.62 94 ALA A O 1
ATOM 715 N N . LEU A 1 95 ? 0.895 -0.447 -8.369 1.00 98.69 95 LEU A N 1
ATOM 716 C CA . LEU A 1 95 ? 0.805 -0.046 -9.778 1.00 98.69 95 LEU A CA 1
ATOM 717 C C . LEU A 1 95 ? 1.982 0.844 -10.205 1.00 98.69 95 LEU A C 1
ATOM 719 O O . LEU A 1 95 ? 2.536 0.641 -11.287 1.00 98.69 95 LEU A O 1
ATOM 723 N N . MET A 1 96 ? 2.403 1.788 -9.353 1.00 98.56 96 MET A N 1
ATOM 724 C CA . MET A 1 96 ? 3.611 2.587 -9.594 1.00 98.56 96 MET A CA 1
ATOM 725 C C . MET A 1 96 ? 4.859 1.698 -9.668 1.00 98.56 96 MET A C 1
ATOM 727 O O . MET A 1 96 ? 5.627 1.823 -10.614 1.00 98.56 96 MET A O 1
ATOM 731 N N . GLY A 1 97 ? 5.024 0.753 -8.736 1.00 98.12 97 GLY A N 1
ATOM 732 C CA . GLY A 1 97 ? 6.179 -0.151 -8.702 1.00 98.12 97 GLY A CA 1
ATOM 733 C C . GLY A 1 97 ? 6.239 -1.095 -9.905 1.00 98.12 97 GLY A C 1
ATOM 734 O O . GLY A 1 97 ? 7.298 -1.270 -10.504 1.00 98.12 97 GLY A O 1
ATOM 735 N N . ILE A 1 98 ? 5.092 -1.647 -10.317 1.00 98.25 98 ILE A N 1
ATOM 736 C CA . ILE A 1 98 ? 4.966 -2.428 -11.555 1.00 98.25 98 ILE A CA 1
ATOM 737 C C . ILE A 1 98 ? 5.395 -1.586 -12.762 1.00 98.25 98 ILE A C 1
ATOM 739 O O . ILE A 1 98 ? 6.194 -2.036 -13.582 1.00 98.25 98 ILE A O 1
ATOM 743 N N . THR A 1 99 ? 4.893 -0.355 -12.852 1.00 98.06 99 THR A N 1
ATOM 744 C CA . THR A 1 99 ? 5.195 0.550 -13.966 1.00 98.06 99 THR A CA 1
ATOM 745 C C . THR A 1 99 ? 6.683 0.904 -14.007 1.00 98.06 99 THR A C 1
ATOM 747 O O . THR A 1 99 ? 7.305 0.776 -15.060 1.00 98.06 99 THR A O 1
ATOM 750 N N . GLU A 1 100 ? 7.281 1.273 -12.869 1.00 97.25 100 GLU A N 1
ATOM 751 C CA . GLU A 1 100 ? 8.725 1.520 -12.743 1.00 97.25 100 GLU A CA 1
ATOM 752 C C . GLU A 1 100 ? 9.528 0.289 -13.181 1.00 97.25 100 GLU A C 1
ATOM 754 O O . GLU A 1 100 ? 10.447 0.395 -13.998 1.00 97.25 100 GLU A O 1
ATOM 759 N N . LYS A 1 101 ? 9.145 -0.905 -12.710 1.00 96.56 101 LYS A N 1
ATOM 760 C CA . LYS A 1 101 ? 9.866 -2.135 -13.037 1.00 96.56 101 LYS A CA 1
ATOM 761 C C . LYS A 1 101 ? 9.782 -2.491 -14.519 1.00 96.56 101 LYS A C 1
ATOM 763 O O . LYS A 1 101 ? 10.795 -2.914 -15.072 1.00 96.56 101 LYS A O 1
ATOM 768 N N . LEU A 1 102 ? 8.637 -2.296 -15.173 1.00 97.62 102 LEU A N 1
ATOM 769 C CA . LEU A 1 102 ? 8.497 -2.521 -16.616 1.00 97.62 102 LEU A CA 1
ATOM 770 C C . LEU A 1 102 ? 9.324 -1.522 -17.431 1.00 97.62 102 LEU A C 1
ATOM 772 O O . LEU A 1 102 ? 10.019 -1.928 -18.362 1.00 97.62 102 LEU A O 1
ATOM 776 N N . ILE A 1 103 ? 9.304 -0.239 -17.057 1.00 96.81 103 ILE A N 1
ATOM 777 C CA . ILE A 1 103 ? 10.070 0.812 -17.745 1.00 96.81 103 ILE A CA 1
ATOM 778 C C . ILE A 1 103 ? 11.579 0.557 -17.636 1.00 96.81 103 ILE A C 1
ATOM 780 O O . ILE A 1 103 ? 12.299 0.706 -18.624 1.00 96.81 103 ILE A O 1
ATOM 784 N N . PHE A 1 104 ? 12.072 0.163 -16.459 1.00 94.06 104 PHE A N 1
ATOM 785 C CA . PHE A 1 104 ? 13.508 -0.037 -16.234 1.00 94.06 104 PHE A CA 1
ATOM 786 C C . PHE A 1 104 ? 14.005 -1.437 -16.619 1.00 94.06 104 PHE A C 1
ATOM 788 O O . PHE A 1 104 ? 15.169 -1.596 -16.998 1.00 94.06 104 PHE A O 1
ATOM 795 N N . GLY A 1 105 ? 13.144 -2.450 -16.506 1.00 93.81 105 GLY A N 1
ATOM 796 C CA . GLY A 1 105 ? 13.476 -3.855 -16.729 1.00 93.81 105 GLY A CA 1
ATOM 797 C C . GLY A 1 105 ? 13.450 -4.274 -18.198 1.00 93.81 105 GLY A C 1
ATOM 798 O O . GLY A 1 105 ? 14.336 -5.007 -18.633 1.00 93.81 105 GLY A O 1
ATOM 799 N N . LEU A 1 106 ? 12.487 -3.783 -18.986 1.00 96.31 106 LEU A N 1
ATOM 800 C CA . LEU A 1 106 ? 12.317 -4.192 -20.384 1.00 96.31 106 LEU A CA 1
ATOM 801 C C . LEU A 1 106 ? 13.098 -3.287 -21.337 1.00 96.31 106 LEU A C 1
ATOM 803 O O . LEU A 1 106 ? 12.595 -2.273 -21.828 1.00 96.31 106 LEU A O 1
ATOM 807 N N . LYS A 1 107 ? 14.348 -3.673 -21.611 1.00 94.56 107 LYS A N 1
ATOM 808 C CA . LYS A 1 107 ? 15.244 -2.922 -22.504 1.00 94.56 107 LYS A CA 1
ATOM 809 C C . LYS A 1 107 ? 15.217 -3.406 -23.953 1.00 94.56 107 LYS A C 1
ATOM 811 O O . LYS A 1 107 ? 15.302 -2.562 -24.837 1.00 94.56 107 LYS A O 1
ATOM 816 N N . ASN A 1 108 ? 15.111 -4.715 -24.193 1.00 93.00 108 ASN A N 1
ATOM 817 C CA . ASN A 1 108 ? 15.058 -5.329 -25.526 1.00 93.00 108 ASN A CA 1
ATOM 818 C C . ASN A 1 108 ? 14.333 -6.690 -25.454 1.00 93.00 108 ASN A C 1
ATOM 820 O O . ASN A 1 108 ? 14.916 -7.632 -24.916 1.00 93.00 108 ASN A O 1
ATOM 824 N N . PRO A 1 109 ? 13.114 -6.834 -26.005 1.00 93.31 109 PRO A N 1
ATOM 825 C CA . PRO A 1 109 ? 12.252 -5.781 -26.561 1.00 93.31 109 PRO A CA 1
ATOM 826 C C . PRO A 1 109 ? 11.887 -4.709 -25.520 1.00 93.31 109 PRO A C 1
ATOM 828 O O . PRO A 1 109 ? 11.908 -4.969 -24.315 1.00 93.31 109 PRO A O 1
ATOM 831 N N . LYS A 1 110 ? 11.592 -3.483 -25.971 1.00 96.56 110 LYS A N 1
ATOM 832 C CA . LYS A 1 110 ? 11.251 -2.381 -25.059 1.00 96.56 110 LYS A CA 1
ATOM 833 C C . LYS A 1 110 ? 9.816 -2.530 -24.579 1.00 96.56 110 LYS A C 1
ATOM 835 O O . LYS A 1 110 ? 8.974 -3.070 -25.290 1.00 96.56 110 LYS A O 1
ATOM 840 N N . TYR A 1 111 ? 9.505 -1.960 -23.415 1.00 96.81 111 TYR A N 1
ATOM 841 C CA . TYR A 1 111 ? 8.147 -1.998 -22.860 1.00 96.81 111 TYR A CA 1
ATOM 842 C C . TYR A 1 111 ? 7.064 -1.546 -23.865 1.00 96.81 111 TYR A C 1
ATOM 844 O O . TYR A 1 111 ? 6.051 -2.221 -24.034 1.00 96.81 111 TYR A O 1
ATOM 852 N N . LYS A 1 112 ? 7.316 -0.457 -24.604 1.00 96.38 112 LYS A N 1
ATOM 853 C CA . LYS A 1 112 ? 6.391 0.080 -25.620 1.00 96.38 112 LYS A CA 1
ATOM 854 C C . LYS A 1 112 ? 6.055 -0.897 -26.755 1.00 96.38 112 LYS A C 1
ATOM 856 O O . LYS A 1 112 ? 5.011 -0.754 -27.381 1.00 96.38 112 LYS A O 1
ATOM 861 N N . ASP A 1 113 ? 6.922 -1.876 -27.013 1.00 97.00 113 ASP A N 1
ATOM 862 C CA . ASP A 1 113 ? 6.736 -2.865 -28.077 1.00 97.00 113 ASP A CA 1
ATOM 863 C C . ASP A 1 113 ? 5.800 -4.003 -27.619 1.00 97.00 113 ASP A C 1
ATOM 865 O O . ASP A 1 113 ? 5.553 -4.946 -28.362 1.00 97.00 113 ASP A O 1
ATOM 869 N N . SER A 1 114 ? 5.260 -3.902 -26.396 1.00 95.69 114 SER A N 1
ATOM 870 C CA . SER A 1 114 ? 4.298 -4.830 -25.793 1.00 95.69 114 SER A CA 1
ATOM 871 C C . SER A 1 114 ? 4.740 -6.299 -25.838 1.00 95.69 114 SER A C 1
ATOM 873 O O . SER A 1 114 ? 3.978 -7.155 -26.297 1.00 95.69 114 SER A O 1
ATOM 875 N N . PRO A 1 115 ? 5.955 -6.636 -25.356 1.00 97.50 115 PRO A N 1
ATOM 876 C CA . PRO A 1 115 ? 6.366 -8.030 -25.276 1.00 97.50 115 PRO A CA 1
ATOM 877 C C . PRO A 1 115 ? 5.437 -8.843 -24.361 1.00 97.50 115 PRO A C 1
ATOM 879 O O . PRO A 1 115 ? 4.770 -8.265 -23.499 1.00 97.50 115 PRO A O 1
ATOM 882 N N . PRO A 1 116 ? 5.418 -10.183 -24.474 1.00 97.94 116 PRO A N 1
ATOM 883 C CA . PRO A 1 116 ? 4.525 -11.024 -23.675 1.00 97.94 116 PRO A CA 1
ATOM 884 C C . PRO A 1 116 ? 4.601 -10.761 -22.161 1.00 97.94 116 PRO A C 1
ATOM 886 O O . PRO A 1 116 ? 3.569 -10.729 -21.494 1.00 97.94 116 PRO A O 1
ATOM 889 N N . GLU A 1 117 ? 5.800 -10.494 -21.630 1.00 97.12 117 GLU A N 1
ATOM 890 C CA . GLU A 1 117 ? 6.002 -10.110 -20.225 1.00 97.12 117 GLU A CA 1
ATOM 891 C C . GLU A 1 117 ? 5.279 -8.801 -19.867 1.00 97.12 117 GLU A C 1
ATOM 893 O O . GLU A 1 117 ? 4.589 -8.736 -18.852 1.00 97.12 117 GLU A O 1
ATOM 898 N N . ALA A 1 118 ? 5.357 -7.779 -20.726 1.00 97.69 118 ALA A N 1
ATOM 899 C CA . ALA A 1 118 ? 4.661 -6.511 -20.522 1.00 97.69 118 ALA A CA 1
ATOM 900 C C . ALA A 1 118 ? 3.141 -6.693 -20.477 1.00 97.69 118 ALA A C 1
ATOM 902 O O . ALA A 1 118 ? 2.474 -6.129 -19.612 1.00 97.69 118 ALA A O 1
ATOM 903 N N . VAL A 1 119 ? 2.591 -7.499 -21.392 1.00 98.12 119 VAL A N 1
ATOM 904 C CA . VAL A 1 119 ? 1.152 -7.790 -21.435 1.00 98.12 119 VAL A CA 1
ATOM 905 C C . VAL A 1 119 ? 0.718 -8.516 -20.164 1.00 98.12 119 VAL A C 1
ATOM 907 O O . VAL A 1 119 ? -0.253 -8.106 -19.529 1.00 98.12 119 VAL A O 1
ATOM 910 N N . LEU A 1 120 ? 1.461 -9.546 -19.751 1.00 98.38 120 LEU A N 1
ATOM 911 C CA . LEU A 1 120 ? 1.170 -10.314 -18.541 1.00 98.38 120 LEU A CA 1
ATOM 912 C C . LEU A 1 120 ? 1.162 -9.425 -17.294 1.00 98.38 120 LEU A C 1
ATOM 914 O O . LEU A 1 120 ? 0.224 -9.476 -16.498 1.00 98.38 120 LEU A O 1
ATOM 918 N N . VAL A 1 121 ? 2.187 -8.591 -17.128 1.00 98.19 121 VAL A N 1
ATOM 919 C CA . VAL A 1 121 ? 2.329 -7.742 -15.941 1.00 98.19 121 VAL A CA 1
ATOM 920 C C . VAL A 1 121 ? 1.310 -6.591 -15.946 1.00 98.19 121 VAL A C 1
ATOM 922 O O . VAL A 1 121 ? 0.783 -6.238 -14.891 1.00 98.19 121 VAL A O 1
ATOM 925 N N . ASN A 1 122 ? 0.936 -6.060 -17.113 1.00 98.31 122 ASN A N 1
ATOM 926 C CA . ASN A 1 122 ? -0.170 -5.103 -17.218 1.00 98.31 122 ASN A CA 1
ATOM 927 C C . ASN A 1 122 ? -1.515 -5.732 -16.840 1.00 98.31 122 ASN A C 1
ATOM 929 O O . ASN A 1 122 ? -2.292 -5.124 -16.103 1.00 98.31 122 ASN A O 1
ATOM 933 N N . VAL A 1 123 ? -1.778 -6.967 -17.279 1.00 98.56 123 VAL A N 1
ATOM 934 C CA . VAL A 1 123 ? -2.968 -7.720 -16.857 1.00 98.56 123 VAL A CA 1
ATOM 935 C C . VAL A 1 123 ? -2.955 -7.952 -15.345 1.00 98.56 123 VAL A C 1
ATOM 937 O O . VAL A 1 123 ? -3.983 -7.755 -14.702 1.00 98.56 123 VAL A O 1
ATOM 940 N N . LEU A 1 124 ? -1.805 -8.282 -14.748 1.00 98.56 124 LEU A N 1
ATOM 941 C CA . LEU A 1 124 ? -1.672 -8.366 -13.290 1.00 98.56 124 LEU A CA 1
ATOM 942 C C . LEU A 1 124 ? -2.032 -7.035 -12.608 1.00 98.56 124 LEU A C 1
ATOM 944 O O . LEU A 1 124 ? -2.779 -7.041 -11.631 1.00 98.56 124 LEU A O 1
ATOM 948 N N . GLY A 1 125 ? -1.567 -5.901 -13.141 1.00 98.56 125 GLY A N 1
ATOM 949 C CA . GLY A 1 125 ? -1.951 -4.571 -12.660 1.00 98.56 125 GLY A CA 1
ATOM 950 C C . GLY A 1 125 ? -3.469 -4.357 -12.679 1.00 98.56 125 GLY A C 1
ATOM 951 O O . GLY A 1 125 ? -4.051 -3.974 -11.665 1.00 98.56 125 GLY A O 1
ATOM 952 N N . LEU A 1 126 ? -4.132 -4.699 -13.790 1.00 98.56 126 LEU A N 1
ATOM 953 C CA . LEU A 1 126 ? -5.595 -4.624 -13.909 1.00 98.56 126 LEU A CA 1
ATOM 954 C C . LEU A 1 126 ? -6.312 -5.534 -12.902 1.00 98.56 126 LEU A C 1
ATOM 956 O O . LEU A 1 126 ? -7.306 -5.120 -12.302 1.00 98.56 126 LEU A O 1
ATOM 960 N N . LEU A 1 127 ? -5.807 -6.750 -12.680 1.00 98.75 127 LEU A N 1
ATOM 961 C CA . LEU A 1 127 ? -6.364 -7.682 -11.697 1.00 98.75 127 LEU A CA 1
ATOM 962 C C . LEU A 1 127 ? -6.231 -7.147 -10.266 1.00 98.75 127 LEU A C 1
ATOM 964 O O . LEU A 1 127 ? -7.187 -7.243 -9.497 1.00 98.75 127 LEU A O 1
ATOM 968 N N . ILE A 1 128 ? -5.096 -6.531 -9.915 1.00 98.69 128 ILE A N 1
ATOM 969 C CA . ILE A 1 128 ? -4.896 -5.878 -8.612 1.00 98.69 128 ILE A CA 1
ATOM 970 C C . ILE A 1 128 ? -5.895 -4.727 -8.433 1.00 98.69 128 ILE A C 1
ATOM 972 O O . ILE A 1 128 ? -6.523 -4.615 -7.378 1.00 98.69 128 ILE A O 1
ATOM 976 N N . THR A 1 129 ? -6.098 -3.896 -9.461 1.00 98.56 129 THR A N 1
ATOM 977 C CA . THR A 1 129 ? -7.085 -2.807 -9.423 1.00 98.56 129 THR A CA 1
ATOM 978 C C . THR A 1 129 ? -8.511 -3.335 -9.259 1.00 98.56 129 THR A C 1
ATOM 980 O O . THR A 1 129 ? -9.253 -2.835 -8.411 1.00 98.56 129 THR A O 1
ATOM 983 N N . ALA A 1 130 ? -8.897 -4.362 -10.021 1.00 98.62 130 ALA A N 1
ATOM 984 C CA . ALA A 1 130 ? -10.223 -4.970 -9.938 1.00 98.62 130 ALA A CA 1
ATOM 985 C C . ALA A 1 130 ? -10.474 -5.609 -8.562 1.00 98.62 130 ALA A C 1
ATOM 987 O O . ALA A 1 130 ? -11.528 -5.391 -7.961 1.00 98.62 130 ALA A O 1
ATOM 988 N N . PHE A 1 131 ? -9.485 -6.334 -8.029 1.00 98.62 131 PHE A N 1
ATOM 989 C CA . PHE A 1 131 ? -9.518 -6.877 -6.671 1.00 98.62 131 PHE A CA 1
ATOM 990 C C . PHE A 1 131 ? -9.711 -5.765 -5.634 1.00 98.62 131 PHE A C 1
ATOM 992 O O . PHE A 1 131 ? -10.602 -5.850 -4.788 1.00 98.62 131 PHE A O 1
ATOM 999 N N . GLY A 1 132 ? -8.933 -4.687 -5.741 1.00 98.38 132 GLY A N 1
ATOM 1000 C CA . GLY A 1 132 ? -9.043 -3.524 -4.871 1.00 98.38 132 GLY A CA 1
ATOM 1001 C C . GLY A 1 132 ? -10.434 -2.896 -4.878 1.00 98.38 132 GLY A C 1
ATOM 1002 O O . GLY A 1 132 ? -11.038 -2.707 -3.821 1.00 98.38 132 GLY A O 1
ATOM 1003 N N . GLY A 1 133 ? -10.974 -2.633 -6.070 1.00 98.44 133 GLY A N 1
ATOM 1004 C CA . GLY A 1 133 ? -12.321 -2.090 -6.240 1.00 98.44 133 GLY A CA 1
ATOM 1005 C C . GLY A 1 133 ? -13.401 -2.986 -5.628 1.00 98.44 133 GLY A C 1
ATOM 1006 O O . GLY A 1 133 ? -14.288 -2.492 -4.930 1.00 98.44 133 GLY A O 1
ATOM 1007 N N . LEU A 1 134 ? -13.295 -4.306 -5.811 1.00 98.44 134 LEU A N 1
ATOM 1008 C CA . LEU A 1 134 ? -14.231 -5.269 -5.233 1.00 98.44 134 LEU A CA 1
ATOM 1009 C C . LEU A 1 134 ? -14.171 -5.288 -3.698 1.00 98.44 134 LEU A C 1
ATOM 1011 O O . LEU A 1 134 ? -15.213 -5.277 -3.042 1.00 98.44 134 LEU A O 1
ATOM 1015 N N . ILE A 1 135 ? -12.973 -5.274 -3.108 1.00 98.19 135 ILE A N 1
ATOM 1016 C CA . ILE A 1 135 ? -12.809 -5.240 -1.647 1.00 98.19 135 ILE A CA 1
ATOM 1017 C C . ILE A 1 135 ? -13.355 -3.937 -1.056 1.00 98.19 135 ILE A C 1
ATOM 1019 O O . ILE A 1 135 ? -14.052 -3.978 -0.039 1.00 98.19 135 ILE A O 1
ATOM 1023 N N . LEU A 1 136 ? -13.098 -2.790 -1.693 1.00 98.06 136 LEU A N 1
ATOM 1024 C CA . LEU A 1 136 ? -13.651 -1.500 -1.269 1.00 98.06 136 LEU A CA 1
ATOM 1025 C C . LEU A 1 136 ? -15.180 -1.493 -1.353 1.00 98.06 136 LEU A C 1
ATOM 1027 O O . LEU A 1 136 ? -15.850 -1.046 -0.420 1.00 98.06 136 LEU A O 1
ATOM 1031 N N . TRP A 1 137 ? -15.745 -2.047 -2.426 1.00 97.81 137 TRP A N 1
ATOM 1032 C CA . TRP A 1 137 ? -17.188 -2.197 -2.578 1.00 97.81 137 TRP A CA 1
ATOM 1033 C C . TRP A 1 137 ? -17.802 -3.031 -1.455 1.00 97.81 137 TRP A C 1
ATOM 1035 O O . TRP A 1 137 ? -18.737 -2.578 -0.796 1.00 97.81 137 TRP A O 1
ATOM 1045 N N . ILE A 1 138 ? -17.247 -4.218 -1.193 1.00 97.62 138 ILE A N 1
ATOM 1046 C CA . ILE A 1 138 ? -17.715 -5.111 -0.126 1.00 97.62 138 ILE A CA 1
ATOM 1047 C C . ILE A 1 138 ? -17.624 -4.415 1.236 1.00 97.62 138 ILE A C 1
ATOM 1049 O O . ILE A 1 138 ? -18.586 -4.426 2.003 1.00 97.62 138 ILE A O 1
ATOM 1053 N N . SER A 1 139 ? -16.494 -3.766 1.517 1.00 95.94 139 SER A N 1
ATOM 1054 C CA . SER A 1 139 ? -16.205 -3.153 2.820 1.00 95.94 139 SER A CA 1
ATOM 1055 C C . SER A 1 139 ? -17.057 -1.919 3.122 1.00 95.94 139 SER A C 1
ATOM 1057 O O . SER A 1 139 ? -17.200 -1.538 4.283 1.00 95.94 139 SER A O 1
ATOM 1059 N N . THR A 1 140 ? -17.636 -1.290 2.096 1.00 95.88 140 THR A N 1
ATOM 1060 C CA . THR A 1 140 ? -18.446 -0.071 2.230 1.00 95.88 140 THR A CA 1
ATOM 1061 C C . THR A 1 140 ? -19.951 -0.332 2.197 1.00 95.88 140 THR A C 1
ATOM 1063 O O . THR A 1 140 ? -20.723 0.608 2.380 1.00 95.88 140 THR A O 1
ATOM 1066 N N . ARG A 1 141 ? -20.409 -1.585 2.027 1.00 95.62 141 ARG A N 1
ATOM 1067 C CA . ARG A 1 141 ? -21.842 -1.922 2.075 1.00 95.62 141 ARG A CA 1
ATOM 1068 C C . ARG A 1 141 ? -22.380 -1.934 3.513 1.00 95.62 141 ARG A C 1
ATOM 1070 O O . ARG A 1 141 ? -22.041 -2.841 4.275 1.00 95.62 141 ARG A O 1
ATOM 1077 N N . PRO A 1 142 ? -23.298 -1.017 3.896 1.00 91.50 142 PRO A N 1
ATOM 1078 C CA . PRO A 1 142 ? -23.848 -0.996 5.254 1.00 91.50 142 PRO A CA 1
ATOM 1079 C C . PRO A 1 142 ? -24.654 -2.257 5.589 1.00 91.50 142 PRO A C 1
ATOM 1081 O O . PRO A 1 142 ? -24.628 -2.714 6.727 1.00 91.50 142 PRO A O 1
ATOM 1084 N N . SER A 1 143 ? -25.322 -2.847 4.592 1.00 92.81 143 SER A N 1
ATOM 1085 C CA . SER A 1 143 ? -26.122 -4.072 4.728 1.00 92.81 143 SER A CA 1
ATOM 1086 C C . SER A 1 143 ? -25.295 -5.323 5.037 1.00 92.81 143 SER A C 1
ATOM 1088 O O . SER A 1 143 ? -25.846 -6.300 5.536 1.00 92.81 143 SER A O 1
ATOM 1090 N N . TRP A 1 144 ? -23.988 -5.310 4.761 1.00 93.50 144 TRP A N 1
ATOM 1091 C CA . TRP A 1 144 ? -23.071 -6.422 5.042 1.00 93.50 144 TRP A CA 1
ATOM 1092 C C . TRP A 1 144 ? -22.230 -6.187 6.300 1.00 93.50 144 TRP A C 1
ATOM 1094 O O . TRP A 1 144 ? -21.413 -7.027 6.682 1.00 93.50 144 TRP A O 1
ATOM 1104 N N . LYS A 1 145 ? -22.432 -5.050 6.978 1.00 91.81 145 LYS A N 1
ATOM 1105 C CA . LYS A 1 145 ? -21.751 -4.750 8.233 1.00 91.81 145 LYS A CA 1
ATOM 1106 C C . LYS A 1 145 ? -22.211 -5.730 9.310 1.00 91.81 145 LYS A C 1
ATOM 1108 O O . LYS A 1 145 ? -23.405 -5.900 9.545 1.00 91.81 145 LYS A O 1
ATOM 1113 N N . ARG A 1 146 ? -21.253 -6.341 10.014 1.00 88.19 146 ARG A N 1
ATOM 1114 C CA . ARG A 1 146 ? -21.547 -7.251 11.131 1.00 88.19 146 ARG A CA 1
ATOM 1115 C C . ARG A 1 146 ? -22.416 -6.535 12.187 1.00 88.19 146 ARG A C 1
ATOM 1117 O O . ARG A 1 146 ? -22.015 -5.455 12.635 1.00 88.19 146 ARG A O 1
ATOM 1124 N N . PRO A 1 147 ? -23.551 -7.123 12.623 1.00 84.69 147 PRO A N 1
ATOM 1125 C CA . PRO A 1 147 ? -24.365 -6.572 13.704 1.00 84.69 147 PRO A CA 1
ATOM 1126 C C . PRO A 1 147 ? -23.551 -6.389 14.988 1.00 84.69 147 PRO A C 1
ATOM 1128 O O . PRO A 1 147 ? -22.635 -7.169 15.268 1.00 84.69 147 PRO A O 1
ATOM 1131 N N . SER A 1 148 ? -23.873 -5.362 15.777 1.00 75.19 148 SER A N 1
ATOM 1132 C CA . SER A 1 148 ? -23.162 -5.120 17.034 1.00 75.19 148 SER A CA 1
ATOM 1133 C C . SER A 1 148 ? -23.377 -6.286 18.002 1.00 75.19 148 SER A C 1
ATOM 1135 O O . SER A 1 148 ? -24.465 -6.859 18.083 1.00 75.19 148 SER A O 1
ATOM 1137 N N . GLU A 1 149 ? -22.342 -6.642 18.767 1.00 69.25 149 GLU A N 1
ATOM 1138 C CA . GLU A 1 149 ? -22.442 -7.769 19.704 1.00 69.25 149 GLU A CA 1
ATOM 1139 C C . GLU A 1 149 ? -23.512 -7.524 20.781 1.00 69.25 149 GLU A C 1
ATOM 1141 O O . GLU A 1 149 ? -24.155 -8.465 21.218 1.00 69.25 149 GLU A O 1
ATOM 1146 N N . GLN A 1 150 ? -23.817 -6.264 21.113 1.00 61.56 150 GLN A N 1
ATOM 1147 C CA . GLN A 1 150 ? -24.932 -5.910 22.001 1.00 61.56 150 GLN A CA 1
ATOM 1148 C C . GLN A 1 150 ? -26.311 -6.268 21.422 1.00 61.56 150 GLN A C 1
ATOM 1150 O O . GLN A 1 150 ? -27.190 -6.695 22.170 1.00 61.56 150 GLN A O 1
ATOM 1155 N N . LEU A 1 151 ? -26.518 -6.110 20.109 1.00 65.88 151 LEU A N 1
ATOM 1156 C CA . LEU A 1 151 ? -27.768 -6.500 19.449 1.00 65.88 151 LEU A CA 1
ATOM 1157 C C . LEU A 1 151 ? -27.892 -8.021 19.355 1.00 65.88 151 LEU A C 1
ATOM 1159 O O . LEU A 1 151 ? -28.971 -8.557 19.585 1.00 65.88 151 LEU A O 1
ATOM 1163 N N . LEU A 1 152 ? -26.782 -8.716 19.095 1.00 68.81 152 LEU A N 1
ATOM 1164 C CA . LEU A 1 152 ? -26.744 -10.179 19.080 1.00 68.81 152 LEU A CA 1
ATOM 1165 C C . LEU A 1 152 ? -27.002 -10.766 20.476 1.00 68.81 152 LEU A C 1
ATOM 1167 O O . LEU A 1 152 ? -27.798 -11.693 20.603 1.00 68.81 152 LEU A O 1
ATOM 1171 N N . SER A 1 153 ? -26.419 -10.186 21.530 1.00 64.56 153 SER A N 1
ATOM 1172 C CA . SER A 1 153 ? -26.676 -10.605 22.913 1.00 64.56 153 SER A CA 1
ATOM 1173 C C . SER A 1 153 ? -28.123 -10.343 23.348 1.00 64.56 153 SER A C 1
ATOM 1175 O O . SER A 1 153 ? -28.708 -11.179 24.030 1.00 64.56 153 SER A O 1
ATOM 1177 N N . ARG A 1 154 ? -28.742 -9.225 22.930 1.00 59.78 154 ARG A N 1
ATOM 1178 C CA . ARG A 1 154 ? -30.168 -8.940 23.206 1.00 59.78 154 ARG A CA 1
ATOM 1179 C C . ARG A 1 154 ? -31.113 -9.847 22.412 1.00 59.78 154 ARG A C 1
ATOM 1181 O O . ARG A 1 154 ? -32.111 -10.289 22.969 1.00 59.78 154 ARG A O 1
ATOM 1188 N N . ALA A 1 155 ? -30.795 -10.160 21.156 1.00 63.69 155 ALA A N 1
ATOM 1189 C CA . ALA A 1 155 ? -31.569 -11.101 20.344 1.00 63.69 155 ALA A CA 1
ATOM 1190 C C . ALA A 1 155 ? -31.485 -12.540 20.889 1.00 63.69 155 ALA A C 1
ATOM 1192 O O . ALA A 1 155 ? -32.495 -13.236 20.930 1.00 63.69 155 ALA A O 1
ATOM 1193 N N . GLY A 1 156 ? -30.311 -12.960 21.378 1.00 58.84 156 GLY A N 1
ATOM 1194 C CA . GLY A 1 156 ? -30.133 -14.251 22.052 1.00 58.84 156 GLY A CA 1
ATOM 1195 C C . GLY A 1 156 ? -30.859 -14.337 23.400 1.00 58.84 156 GLY A C 1
ATOM 1196 O O . GLY A 1 156 ? -31.435 -15.373 23.718 1.00 58.84 156 GLY A O 1
ATOM 1197 N N . ALA A 1 157 ? -30.903 -13.241 24.164 1.00 58.81 157 ALA A N 1
ATOM 1198 C CA . ALA A 1 157 ? -31.639 -13.174 25.430 1.00 58.81 157 ALA A CA 1
ATOM 1199 C C . ALA A 1 157 ? -33.172 -13.103 25.247 1.00 58.81 157 ALA A C 1
ATOM 1201 O O . ALA A 1 157 ? -33.912 -13.580 26.101 1.00 58.81 157 ALA A O 1
ATOM 1202 N N . GLY A 1 158 ? -33.659 -12.551 24.128 1.00 53.38 158 GLY A N 1
ATOM 1203 C CA . GLY A 1 158 ? -35.090 -12.467 23.795 1.00 53.38 158 GLY A CA 1
ATOM 1204 C C . GLY A 1 158 ? -35.730 -13.775 23.307 1.00 53.38 158 GLY A C 1
ATOM 1205 O O . GLY A 1 158 ? -36.944 -13.829 23.141 1.00 53.38 158 GLY A O 1
ATOM 1206 N N . SER A 1 159 ? -34.941 -14.836 23.099 1.00 49.56 159 SER A N 1
ATOM 1207 C CA . SER A 1 159 ? -35.423 -16.173 22.711 1.00 49.56 159 SER A CA 1
ATOM 1208 C C . SER A 1 159 ? -35.971 -16.998 23.891 1.00 49.56 159 SER A C 1
ATOM 1210 O O . SER A 1 159 ? -36.483 -18.099 23.681 1.00 49.56 159 SER A O 1
ATOM 1212 N N . GLY A 1 160 ? -35.873 -16.501 25.127 1.00 45.78 160 GLY A N 1
ATOM 1213 C CA . GLY A 1 160 ? -36.508 -17.095 26.303 1.00 45.78 160 GLY A CA 1
ATOM 1214 C C . GLY A 1 160 ? -37.854 -16.432 26.579 1.00 45.78 160 GLY A C 1
ATOM 1215 O O . GLY A 1 160 ? -37.915 -15.429 27.282 1.00 45.78 160 GLY A O 1
ATOM 1216 N N . SER A 1 161 ? -38.935 -16.975 26.023 1.00 35.41 161 SER A N 1
ATOM 1217 C CA . SER A 1 161 ? -40.300 -16.551 26.355 1.00 35.41 161 SER A CA 1
ATOM 1218 C C . SER A 1 161 ? -40.598 -16.805 27.844 1.00 35.41 161 SER A C 1
ATOM 1220 O O . SER A 1 161 ? -40.483 -17.951 28.285 1.00 35.41 161 SER A O 1
ATOM 1222 N N . PRO A 1 162 ? -41.057 -15.810 28.628 1.00 42.34 162 PRO A N 1
ATOM 1223 C CA . PRO A 1 162 ? -41.956 -16.087 29.734 1.00 42.34 162 PRO A CA 1
ATOM 1224 C C . PRO A 1 162 ? -43.318 -16.415 29.117 1.00 42.34 162 PRO A C 1
ATOM 1226 O O . PRO A 1 162 ? -43.901 -15.596 28.401 1.00 42.34 162 PRO A O 1
ATOM 1229 N N . LYS A 1 163 ? -43.818 -17.627 29.378 1.00 39.00 163 LYS A N 1
ATOM 1230 C CA . LYS A 1 163 ? -45.210 -17.983 29.090 1.00 39.00 163 LYS A CA 1
ATOM 1231 C C . LYS A 1 163 ? -46.124 -16.929 29.717 1.00 39.00 163 LYS A C 1
ATOM 1233 O O . LYS A 1 163 ? -45.947 -16.556 30.874 1.00 39.00 163 LYS A O 1
ATOM 1238 N N . GLY A 1 164 ? -47.055 -16.436 28.909 1.00 39.09 164 GLY A N 1
ATOM 1239 C CA . GLY A 1 164 ? -47.921 -15.327 29.262 1.00 39.09 164 GLY A CA 1
ATOM 1240 C C . GLY A 1 164 ? -48.822 -15.585 30.467 1.00 39.09 164 GLY A C 1
ATOM 1241 O O . GLY A 1 164 ? -49.194 -16.711 30.781 1.00 39.09 164 GLY A O 1
ATOM 1242 N N . SER A 1 165 ? -49.236 -14.479 31.068 1.00 30.72 165 SER A N 1
ATOM 1243 C CA . SER A 1 165 ? -50.556 -14.325 31.664 1.00 30.72 165 SER A CA 1
ATOM 1244 C C . SER A 1 165 ? -50.911 -12.847 31.576 1.00 30.72 165 SER A C 1
ATOM 1246 O O . SER A 1 165 ? -50.543 -12.045 32.430 1.00 30.72 165 SER A O 1
ATOM 1248 N N . VAL A 1 166 ? -51.597 -12.484 30.495 1.00 43.97 166 VAL A N 1
ATOM 1249 C CA . VAL A 1 166 ? -52.423 -11.280 30.457 1.00 43.97 166 VAL A CA 1
ATOM 1250 C C . VAL A 1 166 ? -53.709 -11.639 31.193 1.00 43.97 166 VAL A C 1
ATOM 1252 O O . VAL A 1 166 ? -54.487 -12.432 30.672 1.00 43.97 166 VAL A O 1
ATOM 1255 N N . ILE A 1 167 ? -53.940 -11.068 32.378 1.00 35.47 167 ILE A N 1
ATOM 1256 C CA . ILE A 1 167 ? -55.289 -10.941 32.940 1.00 35.47 167 ILE A CA 1
ATOM 1257 C C . ILE A 1 167 ? -55.470 -9.511 33.466 1.00 35.47 167 ILE A C 1
ATOM 1259 O O . ILE A 1 167 ? -54.699 -9.022 34.285 1.00 35.47 167 ILE A O 1
ATOM 1263 N N . LEU A 1 168 ? -56.498 -8.881 32.893 1.00 43.16 168 LEU A N 1
ATOM 1264 C CA . LEU A 1 168 ? -57.198 -7.636 33.215 1.00 43.16 168 LEU A CA 1
ATOM 1265 C C . LEU A 1 168 ? -57.071 -7.096 34.652 1.00 43.16 168 LEU A C 1
ATOM 1267 O O . LEU A 1 168 ? -57.378 -7.805 35.605 1.00 43.16 168 LEU A O 1
ATOM 1271 N N . SER A 1 169 ? -56.889 -5.772 34.765 1.00 31.30 169 SER A N 1
ATOM 1272 C CA . SER A 1 169 ? -57.801 -4.924 35.555 1.00 31.30 169 SER A CA 1
ATOM 1273 C C . SER A 1 169 ? -57.705 -3.435 35.159 1.00 31.30 169 SER A C 1
ATOM 1275 O O . SER A 1 169 ? -56.674 -2.802 35.354 1.00 31.30 169 SER A O 1
ATOM 1277 N N . VAL A 1 170 ? -58.797 -2.940 34.559 1.00 32.84 170 VAL A N 1
ATOM 1278 C CA . VAL A 1 170 ? -59.501 -1.658 34.805 1.00 32.84 170 VAL A CA 1
ATOM 1279 C C . VAL A 1 170 ? -58.726 -0.316 34.728 1.00 32.84 170 VAL A C 1
ATOM 1281 O O . VAL A 1 170 ? -57.877 0.003 35.551 1.00 32.84 170 VAL A O 1
ATOM 1284 N N . SER A 1 171 ? -59.117 0.517 33.750 1.00 34.12 171 SER A N 1
ATOM 1285 C CA . SER A 1 171 ? -58.903 1.987 33.642 1.00 34.12 171 SER A CA 1
ATOM 1286 C C . SER A 1 171 ? -59.969 2.770 34.463 1.00 34.12 171 SER A C 1
ATOM 1288 O O . SER A 1 171 ? -60.849 2.098 34.995 1.00 34.12 171 SER A O 1
ATOM 1290 N N . PRO A 1 172 ? -60.066 4.128 34.506 1.00 42.62 172 PRO A N 1
ATOM 1291 C CA . PRO A 1 172 ? -59.211 5.191 33.958 1.00 42.62 172 PRO A CA 1
ATOM 1292 C C . PRO A 1 172 ? -58.975 6.421 34.898 1.00 42.62 172 PRO A C 1
ATOM 1294 O O . PRO A 1 172 ? -59.614 6.593 35.927 1.00 42.62 172 PRO A O 1
ATOM 1297 N N . THR A 1 173 ? -58.051 7.287 34.463 1.00 33.03 173 THR A N 1
ATOM 1298 C CA . THR A 1 173 ? -58.024 8.772 34.544 1.00 33.03 173 THR A CA 1
ATOM 1299 C C . THR A 1 173 ? -58.300 9.538 35.848 1.00 33.03 173 THR A C 1
ATOM 1301 O O . THR A 1 173 ? -59.373 9.518 36.435 1.00 33.03 173 THR A O 1
ATOM 1304 N N . THR A 1 174 ? -57.314 10.376 36.160 1.00 40.84 174 THR A N 1
ATOM 1305 C CA . THR A 1 174 ? -57.331 11.573 37.005 1.00 40.84 174 THR A CA 1
ATOM 1306 C C . THR A 1 174 ? -58.212 12.702 36.446 1.00 40.84 174 THR A C 1
ATOM 1308 O O . THR A 1 174 ? -58.002 13.088 35.300 1.00 40.84 174 THR A O 1
ATOM 1311 N N . ASP A 1 175 ? -59.054 13.310 37.283 1.00 34.59 175 ASP A N 1
ATOM 1312 C CA . ASP A 1 175 ? -59.534 14.706 37.185 1.00 34.59 175 ASP A CA 1
ATOM 1313 C C . ASP A 1 175 ? -59.811 15.172 38.629 1.00 34.59 175 ASP A C 1
ATOM 1315 O O . ASP A 1 175 ? -60.623 14.574 39.324 1.00 34.59 175 ASP A O 1
ATOM 1319 N N . ARG A 1 176 ? -58.925 15.951 39.264 1.00 37.38 176 ARG A N 1
ATOM 1320 C CA . ARG A 1 176 ? -58.893 17.428 39.319 1.00 37.38 176 ARG A CA 1
ATOM 1321 C C . ARG A 1 176 ? -60.221 18.062 39.746 1.00 37.38 176 ARG A C 1
ATOM 1323 O O . ARG A 1 176 ? -61.081 18.368 38.929 1.00 37.38 176 ARG A O 1
ATOM 1330 N N . ASP A 1 177 ? -60.290 18.328 41.048 1.00 35.38 177 ASP A N 1
ATOM 1331 C CA . ASP A 1 177 ? -61.244 19.219 41.699 1.00 35.38 177 ASP A CA 1
ATOM 1332 C C . ASP A 1 177 ? -61.219 20.633 41.096 1.00 35.38 177 ASP A C 1
ATOM 1334 O O . ASP A 1 177 ? -60.161 21.245 40.937 1.00 35.38 177 ASP A O 1
ATOM 1338 N N . ASN A 1 178 ? -62.407 21.179 40.836 1.00 37.41 178 ASN A N 1
ATOM 1339 C CA . ASN A 1 178 ? -62.637 22.609 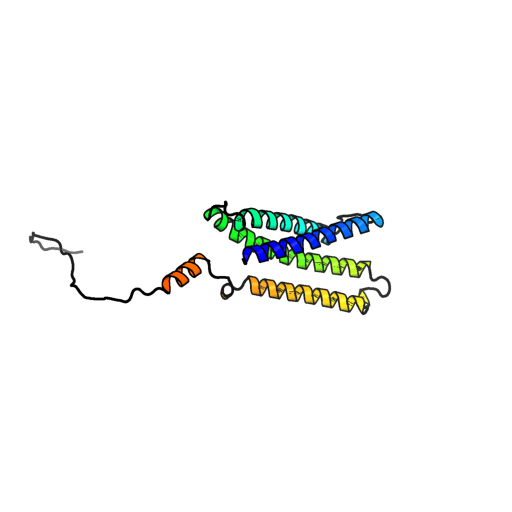40.659 1.00 37.41 178 ASN A CA 1
ATOM 1340 C C . ASN A 1 178 ? -63.952 22.998 41.351 1.00 37.41 178 ASN A C 1
ATOM 1342 O O . ASN A 1 178 ? -65.008 22.510 40.944 1.00 37.41 178 ASN A O 1
ATOM 1346 N N . PRO A 1 179 ? -63.933 23.916 42.328 1.00 39.41 179 PRO A N 1
ATOM 1347 C CA . PRO A 1 179 ? -65.106 24.689 42.685 1.00 39.41 179 PRO A CA 1
ATOM 1348 C C . PRO A 1 179 ? -64.899 26.157 42.292 1.00 39.41 179 PRO A C 1
ATOM 1350 O O . PRO A 1 179 ? -63.905 26.779 42.660 1.00 39.41 179 PRO A O 1
ATOM 1353 N N . GLY A 1 180 ? -65.876 26.746 41.603 1.00 31.88 180 GLY A N 1
ATOM 1354 C CA . GLY A 1 180 ? -65.937 28.203 41.473 1.00 31.88 180 GLY A CA 1
ATOM 1355 C C . GLY A 1 180 ? -66.524 28.693 40.163 1.00 31.88 180 GLY A C 1
ATOM 1356 O O . GLY A 1 180 ? -65.812 29.209 39.308 1.00 31.88 180 GLY A O 1
ATOM 1357 N N . ALA A 1 181 ? -67.841 28.578 40.025 1.00 35.12 181 ALA A N 1
ATOM 1358 C CA . ALA A 1 181 ? -68.588 29.390 39.080 1.00 35.12 181 ALA A CA 1
ATOM 1359 C C . ALA A 1 181 ? -68.685 30.824 39.624 1.00 35.12 181 ALA A C 1
ATOM 1361 O O . ALA A 1 181 ? -69.243 31.027 40.701 1.00 35.12 181 ALA A O 1
ATOM 1362 N N . ASN A 1 182 ? -68.199 31.818 38.875 1.00 34.72 182 ASN A N 1
ATOM 1363 C CA . ASN A 1 182 ? -68.835 33.131 38.883 1.00 34.72 182 ASN A CA 1
ATOM 1364 C C . ASN A 1 182 ? -68.649 33.886 37.559 1.00 34.72 182 ASN A C 1
ATOM 1366 O O . ASN A 1 182 ? -67.621 33.811 36.893 1.00 34.72 182 ASN A O 1
ATOM 1370 N N . SER A 1 183 ? -69.715 34.596 37.216 1.00 39.84 183 SER A N 1
ATOM 1371 C CA . SER A 1 183 ? -69.997 35.427 36.048 1.00 39.84 183 SER A CA 1
ATOM 1372 C C . SER A 1 183 ? -68.908 36.439 35.661 1.00 39.84 183 SER A C 1
ATOM 1374 O O . SER A 1 183 ? -68.391 37.129 36.534 1.00 39.84 183 SER A O 1
ATOM 1376 N N . ASN A 1 184 ? -68.698 36.698 34.365 1.00 37.81 184 ASN A N 1
ATOM 1377 C CA . ASN A 1 184 ? -69.387 37.792 33.664 1.00 37.81 184 ASN A CA 1
ATOM 1378 C C . ASN A 1 184 ? -68.937 37.945 32.201 1.00 37.81 184 ASN A C 1
ATOM 1380 O O . ASN A 1 184 ? -67.794 37.732 31.818 1.00 37.81 184 ASN A O 1
ATOM 1384 N N . THR A 1 185 ? -69.914 38.363 31.411 1.00 39.81 185 THR A N 1
ATOM 1385 C CA . THR A 1 185 ? -69.901 38.817 30.019 1.00 39.81 185 THR A CA 1
ATOM 1386 C C . THR A 1 185 ? -68.880 39.919 29.687 1.00 39.81 185 THR A C 1
ATOM 1388 O O . THR A 1 185 ? -68.639 40.776 30.535 1.00 39.81 185 THR A O 1
ATOM 1391 N N . SER A 1 186 ? -68.489 40.013 28.398 1.00 37.97 186 SER A N 1
ATOM 1392 C CA . SER A 1 186 ? -68.485 41.245 27.558 1.00 37.97 186 SER A CA 1
ATOM 1393 C C . SER A 1 186 ? -67.181 41.570 26.786 1.00 37.97 186 SER A C 1
ATOM 1395 O O . SER A 1 186 ? -66.144 41.809 27.390 1.00 37.97 186 SER A O 1
ATOM 1397 N N . LYS A 1 187 ? -67.355 41.741 25.456 1.00 40.56 187 LYS A N 1
ATOM 1398 C CA . LYS A 1 187 ? -66.626 42.599 24.475 1.00 40.56 187 LYS A CA 1
ATOM 1399 C C . LYS A 1 187 ? -65.262 42.117 23.932 1.00 40.56 187 LYS A C 1
ATOM 1401 O O . LYS A 1 187 ? -64.334 41.871 24.679 1.00 40.56 187 LYS A O 1
ATOM 1406 N N . ARG A 1 188 ? -65.175 41.835 22.617 1.00 41.94 188 ARG A N 1
ATOM 1407 C CA . ARG A 1 188 ? -64.905 42.759 21.473 1.00 41.94 188 ARG A CA 1
ATOM 1408 C C . ARG A 1 188 ? -63.477 43.330 21.487 1.00 41.94 188 ARG A C 1
ATOM 1410 O O . ARG A 1 188 ? -63.239 44.306 22.191 1.00 41.94 188 ARG A O 1
ATOM 1417 N N . ASN A 1 189 ? -62.582 42.782 20.665 1.00 40.44 189 ASN A N 1
ATOM 1418 C CA . ASN A 1 189 ? -62.143 43.300 19.354 1.00 40.44 189 ASN A CA 1
ATOM 1419 C C . ASN A 1 189 ? -60.993 42.443 18.820 1.00 40.44 189 ASN A C 1
ATOM 1421 O O . ASN A 1 189 ? -60.142 42.045 19.642 1.00 40.44 189 ASN A O 1
#

Organism: NCBI:txid121402

Sequence (189 aa):
MMKLIHAGLNILAFVFAAVSLVAVFDFHNGADIPNMYSLHSWVGLACVILYSLQIVMGLCVYLLPITPGALRGAFMPIHVYSGLFIFST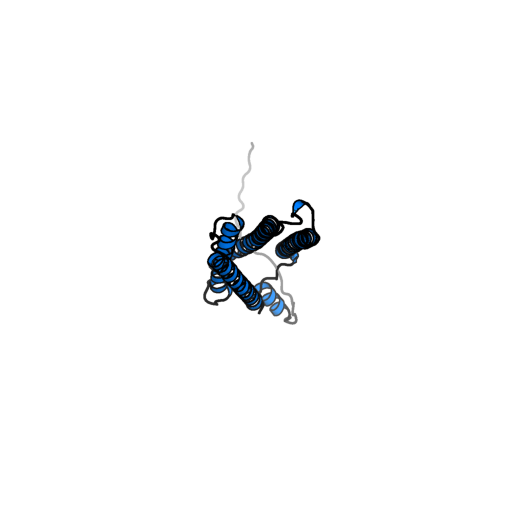VIATALMGITEKLIFGLKNPKYKDSPPEAVLVNVLGLLITAFGGLILWISTRPSWKRPSEQLLSRAGAGSGSPKGSVILSVSPTTDRDNPGANSNTSKRN

Foldseek 3Di:
DVLVVVLVVLVVVLVVLVVVVVVVVVVCVVVVHDADPDPLRVLSVVLSVLSVVLSVCSCVAPVDPPHDPVVNVVCVVVSLVSVLVSLVSVLVSVLRVLVVCLQVVADVVHLVVPDVVNVVSVVVNVVSVVVSVVVSVCSPDPVNDDDDVVVVVVVVVVVDDDDDDDDDDDDDDDDDDDDDDDDDDDDDD

Radius of gyration: 31.78 Å; chains: 1; bounding box: 95×61×71 Å

pLDDT: mean 84.86, std 22.34, range [30.72, 98.75]